Protein AF-S7PL05-F1 (afdb_monomer_lite)

Secondary structure (DSSP, 8-state):
------------------------------------------------------S--------SS--SS--SEEEETTEEEETTSBHHHHGGGSTT--HHHHHHHHHHTT--SSSBGGG--HHHHHHHHHHHH-TTTTT--GGGSSB-S-TTT---B---THHHHHHHHHHHHHHHHTT-HHHHHHHTT---S----SSS-TTS---------

InterPro domains:
  IPR001892 Small ribosomal subunit protein uS13 [MF_01315] (73-213)
  IPR001892 Small ribosomal subunit protein uS13 [PF00416] (75-203)
  IPR010979 Small ribosomal subunit protein uS13-like, H2TH [SSF46946] (74-213)
  IPR018269 Small ribosomal subunit protein uS13, conserved site [PS00646] (182-195)
  IPR027437 Small ribosomal subunit protein uS13, C-terminal [G3DSA:4.10.910.10] (153-204)

Radius of gyration: 29.89 Å; chains: 1; bounding box: 66×72×92 Å

Foldseek 3Di:
DDDDDDDDDDDDDDDDDDDDDPDPDPPDDPDDDDDDDDDDDDDDDDDDDDDPPPDDPPDPCPPPDDPPQFDQWDQDPNDTFGQAAFQLVRVCSKPLDDSVNSVVLCVLLVHDRSHTNRVDDPVSRVSSNVCQFCVVVSPDDLVVAPDALDPPPGDRGRQIHPRVVVVVVVVLVVCCVVVPPQNVCVVVVHDRPPDDPPPDDPPDDPPDDPDDD

Organism: Myotis brandtii (NCBI:txid109478)

Structure (mmCIF, N/CA/C/O backbone):
data_AF-S7PL05-F1
#
_entry.id   AF-S7PL05-F1
#
loop_
_atom_site.group_PDB
_atom_site.id
_atom_site.type_symbol
_atom_site.label_atom_id
_atom_site.label_alt_id
_atom_site.label_comp_id
_atom_site.label_asym_id
_atom_site.label_entity_id
_atom_site.label_seq_id
_atom_site.pdbx_PDB_ins_code
_atom_site.Cartn_x
_atom_site.Cartn_y
_atom_site.Cartn_z
_atom_site.occupancy
_atom_site.B_iso_or_equiv
_atom_site.auth_seq_id
_atom_site.auth_comp_id
_atom_site.auth_asym_id
_atom_site.auth_atom_id
_atom_site.pdbx_PDB_model_num
ATOM 1 N N . MET A 1 1 ? -27.740 -39.436 -62.745 1.00 37.09 1 MET A N 1
ATOM 2 C CA . MET A 1 1 ? -27.175 -40.801 -62.660 1.00 37.09 1 MET A CA 1
ATOM 3 C C . MET A 1 1 ? -25.660 -40.642 -62.699 1.00 37.09 1 MET A C 1
ATOM 5 O O . MET A 1 1 ? -25.195 -39.978 -63.611 1.00 37.09 1 MET A O 1
ATOM 9 N N . GLY A 1 2 ? -24.945 -41.052 -61.642 1.00 37.66 2 GLY A N 1
ATOM 10 C CA . GLY A 1 2 ? -23.504 -40.774 -61.434 1.00 37.66 2 GLY A CA 1
ATOM 11 C C . GLY A 1 2 ? -22.562 -41.611 -62.325 1.00 37.66 2 GLY A C 1
ATOM 12 O O . GLY A 1 2 ? -23.073 -42.218 -63.264 1.00 37.66 2 GLY A O 1
ATOM 13 N N . PRO A 1 3 ? -21.242 -41.731 -62.027 1.00 41.25 3 PRO A N 1
ATOM 14 C CA . PRO A 1 3 ? -20.539 -41.319 -60.802 1.00 41.25 3 PRO A CA 1
ATOM 15 C C . PRO A 1 3 ? -19.176 -40.592 -60.988 1.00 41.25 3 PRO A C 1
ATOM 17 O O . PRO A 1 3 ? -18.618 -40.493 -62.072 1.00 41.25 3 PRO A O 1
ATOM 20 N N . ALA A 1 4 ? -18.689 -40.099 -59.845 1.00 35.19 4 ALA A N 1
ATOM 21 C CA . ALA A 1 4 ? -17.325 -39.792 -59.398 1.00 35.19 4 ALA A CA 1
ATOM 22 C C . ALA A 1 4 ? -16.110 -39.967 -60.341 1.00 35.19 4 ALA A C 1
ATOM 24 O O . ALA A 1 4 ? -15.789 -41.074 -60.763 1.00 35.19 4 ALA A O 1
ATOM 25 N N . THR A 1 5 ? -15.289 -38.911 -60.413 1.00 39.84 5 THR A N 1
ATOM 26 C CA . THR A 1 5 ? -13.826 -39.011 -60.542 1.00 39.84 5 THR A CA 1
ATOM 27 C C . THR A 1 5 ? -13.148 -38.063 -59.555 1.00 39.84 5 THR A C 1
ATOM 29 O O . THR A 1 5 ? -13.277 -36.842 -59.607 1.00 39.84 5 THR A O 1
ATOM 32 N N . PHE A 1 6 ? -12.455 -38.692 -58.609 1.00 27.67 6 PHE A N 1
ATOM 33 C CA . PHE A 1 6 ? -11.481 -38.133 -57.684 1.00 27.67 6 PHE A CA 1
ATOM 34 C C . PHE A 1 6 ? -10.311 -37.511 -58.459 1.00 27.67 6 PHE A C 1
ATOM 36 O O . PHE A 1 6 ? -9.749 -38.170 -59.332 1.00 27.67 6 PHE A O 1
ATOM 43 N N . CYS A 1 7 ? -9.867 -36.314 -58.075 1.00 32.22 7 CYS A N 1
ATOM 44 C CA . CYS A 1 7 ? -8.481 -35.911 -58.286 1.00 32.22 7 CYS A CA 1
ATOM 45 C C . CYS A 1 7 ? -7.972 -35.213 -57.024 1.00 32.22 7 CYS A C 1
ATOM 47 O O . CYS A 1 7 ? -8.594 -34.298 -56.491 1.00 32.22 7 CYS A O 1
ATOM 49 N N . VAL A 1 8 ? -6.884 -35.776 -56.519 1.00 29.69 8 VAL A N 1
ATOM 50 C CA . VAL A 1 8 ? -6.281 -35.582 -55.207 1.00 29.69 8 VAL A CA 1
ATOM 51 C C . VAL A 1 8 ? -5.291 -34.425 -55.302 1.00 29.69 8 VAL A C 1
ATOM 53 O O . VAL A 1 8 ? -4.316 -34.537 -56.038 1.00 29.69 8 VAL A O 1
ATOM 56 N N . GLU A 1 9 ? -5.500 -33.350 -54.543 1.00 30.48 9 GLU A N 1
ATOM 57 C CA . GLU A 1 9 ? -4.429 -32.403 -54.221 1.00 30.48 9 GLU A CA 1
ATOM 58 C C . GLU A 1 9 ? -4.115 -32.458 -52.725 1.00 30.48 9 GLU A C 1
ATOM 60 O O . GLU A 1 9 ? -4.962 -32.262 -51.852 1.00 30.48 9 GLU A O 1
ATOM 65 N N . LEU A 1 10 ? -2.853 -32.807 -52.487 1.00 27.98 10 LEU A N 1
ATOM 66 C CA . LEU A 1 10 ? -2.141 -32.953 -51.229 1.00 27.98 10 LEU A CA 1
ATOM 67 C C . LEU A 1 10 ? -2.346 -31.749 -50.295 1.00 27.98 10 LEU A C 1
ATOM 69 O O . LEU A 1 10 ? -1.860 -30.652 -50.561 1.00 27.98 10 LEU A O 1
ATOM 73 N N . TRP A 1 11 ? -2.935 -31.997 -49.127 1.00 26.59 11 TRP A N 1
ATOM 74 C CA . TRP A 1 11 ? -2.650 -31.231 -47.915 1.00 26.59 11 TRP A CA 1
ATOM 75 C C . TRP A 1 11 ? -1.923 -32.147 -46.937 1.00 26.59 11 TRP A C 1
ATOM 77 O O . TRP A 1 11 ? -2.480 -33.122 -46.435 1.00 26.59 11 TRP A O 1
ATOM 87 N N . ILE A 1 12 ? -0.653 -31.837 -46.689 1.00 32.69 12 ILE A N 1
ATOM 88 C CA . ILE A 1 12 ? 0.162 -32.496 -45.671 1.00 32.69 12 ILE A CA 1
ATOM 89 C C . ILE A 1 12 ? -0.244 -31.913 -44.313 1.00 32.69 12 ILE A C 1
ATOM 91 O O . ILE A 1 12 ? 0.158 -30.810 -43.947 1.00 32.69 12 ILE A O 1
ATOM 95 N N . ALA A 1 13 ? -1.051 -32.669 -43.573 1.00 33.44 13 ALA A N 1
ATOM 96 C CA . ALA A 1 13 ? -1.090 -32.622 -42.117 1.00 33.44 13 ALA A CA 1
ATOM 97 C C . ALA A 1 13 ? 0.003 -33.552 -41.566 1.00 33.44 13 ALA A C 1
ATOM 99 O O . ALA A 1 13 ? 0.281 -34.598 -42.157 1.00 33.44 13 ALA A O 1
ATOM 100 N N . PRO A 1 14 ? 0.595 -33.208 -40.415 1.00 31.36 14 PRO A N 1
ATOM 101 C CA . PRO A 1 14 ? 0.562 -34.188 -39.337 1.00 31.36 14 PRO A CA 1
ATOM 102 C C . PRO A 1 14 ? 0.356 -33.532 -37.970 1.00 31.36 14 PRO A C 1
ATOM 104 O O . PRO A 1 14 ? 1.227 -32.812 -37.485 1.00 31.36 14 PRO A O 1
ATOM 107 N N . TRP A 1 15 ? -0.758 -33.860 -37.312 1.00 26.69 15 TRP A N 1
ATOM 108 C CA . TRP A 1 15 ? -0.743 -34.122 -35.871 1.00 26.69 15 TRP A CA 1
ATOM 109 C C . TRP A 1 15 ? -1.969 -34.948 -35.452 1.00 26.69 15 TRP A C 1
ATOM 111 O O . TRP A 1 15 ? -3.028 -34.428 -35.110 1.00 26.69 15 TRP A O 1
ATOM 121 N N . GLU A 1 16 ? -1.808 -36.268 -35.510 1.00 29.31 16 GLU A N 1
ATOM 122 C CA . GLU A 1 16 ? -2.456 -37.201 -34.584 1.00 29.31 16 GLU A CA 1
ATOM 123 C C . GLU A 1 16 ? -1.858 -36.928 -33.188 1.00 29.31 16 GLU A C 1
ATOM 125 O O . GLU A 1 16 ? -0.669 -36.657 -33.064 1.00 29.31 16 GLU A O 1
ATOM 130 N N . GLY A 1 17 ? -2.564 -36.921 -32.068 1.00 28.31 17 GLY A N 1
ATOM 131 C CA . GLY A 1 17 ? -3.850 -37.509 -31.760 1.00 28.31 17 GLY A CA 1
ATOM 132 C C . GLY A 1 17 ? -3.710 -38.146 -30.382 1.00 28.31 17 GLY A C 1
ATOM 133 O O . GLY A 1 17 ? -3.203 -39.249 -30.279 1.00 28.31 17 GLY A O 1
ATOM 134 N N . THR A 1 18 ? -4.166 -37.469 -29.329 1.00 30.94 18 THR A N 1
ATOM 135 C CA . THR A 1 18 ? -4.594 -38.115 -28.076 1.00 30.94 18 THR A CA 1
ATOM 136 C C . THR A 1 18 ? -5.633 -37.231 -27.395 1.00 30.94 18 THR A C 1
ATOM 138 O O . THR A 1 18 ? -5.352 -36.462 -26.480 1.00 30.94 18 THR A O 1
ATOM 141 N N . THR A 1 19 ? -6.875 -37.354 -27.851 1.00 31.81 19 THR A N 1
ATOM 142 C CA . THR A 1 19 ? -8.044 -37.235 -26.981 1.00 31.81 19 THR A CA 1
ATOM 143 C C . THR A 1 19 ? -7.966 -38.323 -25.916 1.00 31.81 19 THR A C 1
ATOM 145 O O . THR A 1 19 ? -8.023 -39.501 -26.267 1.00 31.81 19 THR A O 1
ATOM 148 N N . ARG A 1 20 ? -7.866 -37.941 -24.641 1.00 29.80 20 ARG A N 1
ATOM 149 C CA . ARG A 1 20 ? -8.506 -38.622 -23.503 1.00 29.80 20 ARG A CA 1
ATOM 150 C C . ARG A 1 20 ? -8.293 -37.815 -22.222 1.00 29.80 20 ARG A C 1
ATOM 152 O O . ARG A 1 20 ? -7.208 -37.317 -21.954 1.00 29.80 20 ARG A O 1
ATOM 159 N N . ASP A 1 21 ? -9.372 -37.752 -21.457 1.00 26.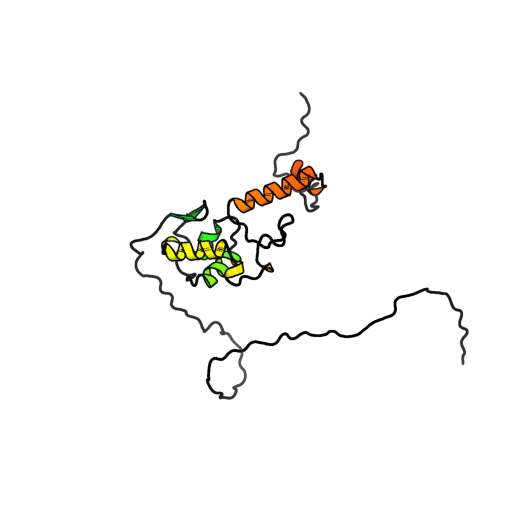80 21 ASP A N 1
ATOM 160 C CA . ASP A 1 21 ? -9.426 -37.464 -20.030 1.00 26.80 21 ASP A CA 1
ATOM 161 C C . ASP A 1 21 ? -9.249 -36.001 -19.591 1.00 26.80 21 ASP A C 1
ATOM 163 O O . ASP A 1 21 ? -8.278 -35.596 -18.954 1.00 26.80 21 ASP A O 1
ATOM 167 N N . PHE A 1 22 ? -10.345 -35.253 -19.762 1.00 26.67 22 PHE A N 1
ATOM 168 C CA . PHE A 1 22 ? -10.863 -34.380 -18.705 1.00 26.67 22 PHE A CA 1
ATOM 169 C C . PHE A 1 22 ? -11.030 -35.202 -17.409 1.00 26.67 22 PHE A C 1
ATOM 171 O O . PHE A 1 22 ? -12.122 -35.653 -17.067 1.00 26.67 22 PHE A O 1
ATOM 178 N N . ARG A 1 23 ? -9.939 -35.419 -16.667 1.00 27.22 23 ARG A N 1
ATOM 179 C CA . ARG A 1 23 ? -10.016 -35.830 -15.263 1.00 27.22 23 ARG A CA 1
ATOM 180 C C . ARG A 1 23 ? -10.186 -34.595 -14.404 1.00 27.22 23 ARG A C 1
ATOM 182 O O . ARG A 1 23 ? -9.243 -33.951 -13.960 1.00 27.22 23 ARG A O 1
ATOM 189 N N . PHE A 1 24 ? -11.462 -34.317 -14.184 1.00 24.22 24 PHE A N 1
ATOM 190 C CA . PHE A 1 24 ? -12.003 -33.877 -12.912 1.00 24.22 24 PHE A CA 1
ATOM 191 C C . PHE A 1 24 ? -11.230 -34.561 -11.767 1.00 24.22 24 PHE A C 1
ATOM 193 O O . PHE A 1 24 ? -11.389 -35.758 -11.534 1.00 24.22 24 PHE A O 1
ATOM 200 N N . TRP A 1 25 ? -10.345 -33.832 -11.088 1.00 24.97 25 TRP A N 1
ATOM 201 C CA . TRP A 1 25 ? -9.794 -34.282 -9.814 1.00 24.97 25 TRP A CA 1
ATOM 202 C C . TRP A 1 25 ? -10.556 -33.569 -8.708 1.00 24.97 25 TRP A C 1
ATOM 204 O O . TRP A 1 25 ? -10.259 -32.440 -8.321 1.00 24.97 25 TRP A O 1
ATOM 214 N N . ALA A 1 26 ? -11.603 -34.259 -8.265 1.00 26.69 26 ALA A N 1
ATOM 215 C CA . ALA A 1 26 ? -12.162 -34.096 -6.943 1.00 26.69 26 ALA A CA 1
ATOM 216 C C . ALA A 1 26 ? -11.072 -34.485 -5.936 1.00 26.69 26 ALA A C 1
ATOM 218 O O . ALA A 1 26 ? -10.768 -35.663 -5.768 1.00 26.69 26 ALA A O 1
ATOM 219 N N . VAL A 1 27 ? -10.462 -33.494 -5.289 1.00 31.56 27 VAL A N 1
ATOM 220 C CA . VAL A 1 27 ? -9.815 -33.719 -3.996 1.00 31.56 27 VAL A CA 1
ATOM 221 C C . VAL A 1 27 ? -10.919 -33.543 -2.967 1.00 31.56 27 VAL A C 1
ATOM 223 O O . VAL A 1 27 ? -11.531 -32.477 -2.879 1.00 31.56 27 VAL A O 1
ATOM 226 N N . GLY A 1 28 ? -11.249 -34.657 -2.317 1.00 28.91 28 GLY A N 1
ATOM 227 C CA . GLY A 1 28 ? -12.370 -34.786 -1.403 1.00 28.91 28 GLY A CA 1
ATOM 228 C C . GLY A 1 28 ? -12.261 -33.895 -0.160 1.00 28.91 28 GLY A C 1
ATOM 229 O O . GLY A 1 28 ? -11.193 -33.358 0.140 1.00 28.91 28 GLY A O 1
ATOM 230 N N . PRO A 1 29 ? -13.385 -33.727 0.551 1.00 32.03 29 PRO A N 1
ATOM 231 C CA . PRO A 1 29 ? -13.450 -32.985 1.798 1.00 32.03 29 PRO A CA 1
ATOM 232 C C . PRO A 1 29 ? -12.883 -33.831 2.946 1.00 32.03 29 PRO A C 1
ATOM 234 O O . PRO A 1 29 ? -13.347 -34.943 3.185 1.00 32.03 29 PRO A O 1
ATOM 237 N N . GLU A 1 30 ? -11.915 -33.294 3.688 1.00 28.34 30 GLU A N 1
ATOM 238 C CA . GLU A 1 30 ? -11.687 -33.720 5.073 1.00 28.34 30 GLU A CA 1
ATOM 239 C C . GLU A 1 30 ? -12.802 -33.108 5.933 1.00 28.34 30 GLU A C 1
ATOM 241 O O . GLU A 1 30 ? -12.758 -31.943 6.330 1.00 28.34 30 GLU A O 1
ATOM 246 N N . GLU A 1 31 ? -13.855 -33.898 6.143 1.00 27.23 31 GLU A N 1
ATOM 247 C CA . GLU A 1 31 ? -14.799 -33.752 7.248 1.00 27.23 31 GLU A CA 1
ATOM 248 C C . GLU A 1 31 ? -14.204 -34.436 8.486 1.00 27.23 31 GLU A C 1
ATOM 250 O O . GLU A 1 31 ? -14.137 -35.661 8.546 1.00 27.23 31 GLU A O 1
ATOM 255 N N . GLU A 1 32 ? -13.843 -33.654 9.504 1.00 25.73 32 GLU A N 1
ATOM 256 C CA . GLU A 1 32 ? -13.762 -34.132 10.887 1.00 25.73 32 GLU A CA 1
ATOM 257 C C . GLU A 1 32 ? -14.827 -33.410 11.731 1.00 25.73 32 GLU A C 1
ATOM 259 O O . GLU A 1 32 ? -14.701 -32.253 12.127 1.00 25.73 32 GLU A O 1
ATOM 264 N N . SER A 1 33 ? -15.937 -34.132 11.898 1.00 24.12 33 SER A N 1
ATOM 265 C CA . SER A 1 33 ? -16.855 -34.202 13.042 1.00 24.12 33 SER A CA 1
ATOM 266 C C . SER A 1 33 ? -17.182 -32.941 13.866 1.00 24.12 33 SER A C 1
ATOM 268 O O . SER A 1 33 ? -16.437 -32.544 14.761 1.00 24.12 33 SER A O 1
ATOM 270 N N . LEU A 1 34 ? -18.434 -32.484 13.750 1.00 28.62 34 LEU A N 1
ATOM 271 C CA . LEU A 1 34 ? -19.222 -31.997 14.892 1.00 28.62 34 LEU A CA 1
ATOM 272 C C . LEU A 1 34 ? -20.575 -32.735 14.919 1.00 28.62 34 LEU A C 1
ATOM 274 O O . LEU A 1 34 ? -21.200 -32.886 13.865 1.00 28.62 34 LEU A O 1
ATOM 278 N N . PRO A 1 35 ? -21.053 -33.220 16.080 1.00 28.64 35 PRO A N 1
ATOM 279 C CA . PRO A 1 35 ? -22.239 -34.065 16.129 1.00 28.64 35 PRO A CA 1
ATOM 280 C C . PRO A 1 35 ? -23.552 -33.268 16.070 1.00 28.64 35 PRO A C 1
ATOM 282 O O . PRO A 1 35 ? -23.805 -32.379 16.876 1.00 28.64 35 PRO A O 1
ATOM 285 N N . GLY A 1 36 ? -24.422 -33.698 15.153 1.00 27.39 36 GLY A N 1
ATOM 286 C CA . GLY A 1 36 ? -25.840 -33.960 15.414 1.00 27.39 36 GLY A CA 1
ATOM 287 C C . GLY A 1 36 ? -26.780 -32.773 15.631 1.00 27.39 36 GLY A C 1
ATOM 288 O O . GLY A 1 36 ? -26.984 -32.326 16.756 1.00 27.39 36 GLY A O 1
ATOM 289 N N . ARG A 1 37 ? -27.558 -32.428 14.595 1.00 29.36 37 ARG A N 1
ATOM 290 C CA . ARG A 1 37 ? -28.985 -32.119 14.790 1.00 29.36 37 ARG A CA 1
ATOM 291 C C . ARG A 1 37 ? -29.832 -32.502 13.575 1.00 29.36 37 ARG A C 1
ATOM 293 O O . ARG A 1 37 ? -29.435 -32.349 12.427 1.00 29.36 37 ARG A O 1
ATOM 300 N N . SER A 1 38 ? -30.967 -33.099 13.900 1.00 27.98 38 SER A N 1
ATOM 301 C CA . SER A 1 38 ? -31.853 -33.949 13.111 1.00 27.98 38 SER A CA 1
ATOM 302 C C . SER A 1 38 ? -32.751 -33.214 12.106 1.00 27.98 38 SER A C 1
ATOM 304 O O . SER A 1 38 ? -33.065 -32.035 12.245 1.00 27.98 38 SER A O 1
ATOM 306 N N . LYS A 1 39 ? -33.178 -33.975 11.087 1.00 28.88 39 LYS A N 1
ATOM 307 C CA . LYS A 1 39 ? -34.114 -33.619 10.005 1.00 28.88 39 LYS A CA 1
ATOM 308 C C . LYS A 1 39 ? -35.552 -33.392 10.497 1.00 28.88 39 LYS A C 1
ATOM 310 O O . LYS A 1 39 ? -36.023 -34.187 11.303 1.00 28.88 39 LYS A O 1
ATOM 315 N N . ALA A 1 40 ? -36.252 -32.428 9.882 1.00 28.77 40 ALA A N 1
ATOM 316 C CA . ALA A 1 40 ? -37.703 -32.353 9.570 1.00 28.77 40 ALA A CA 1
ATOM 317 C C . ALA A 1 40 ? -38.062 -30.863 9.319 1.00 28.77 40 ALA A C 1
ATOM 319 O O . ALA A 1 40 ? -37.498 -30.009 9.982 1.00 28.77 40 ALA A O 1
ATOM 320 N N . ALA A 1 41 ? -38.947 -30.410 8.427 1.00 29.86 41 ALA A N 1
ATOM 321 C CA . ALA A 1 41 ? -39.913 -31.024 7.527 1.00 29.86 41 ALA A CA 1
ATOM 322 C C . ALA A 1 41 ? -40.323 -30.001 6.433 1.00 29.86 41 ALA A C 1
ATOM 324 O O . ALA A 1 41 ? -40.285 -28.801 6.671 1.00 29.86 41 ALA A O 1
ATOM 325 N N . LYS A 1 42 ? -40.743 -30.544 5.279 1.00 29.81 42 LYS A N 1
ATOM 326 C CA . LYS A 1 42 ? -41.860 -30.173 4.374 1.00 29.81 42 LYS A CA 1
ATOM 327 C C . LYS A 1 42 ? -42.094 -28.709 3.958 1.00 29.81 42 LYS A C 1
ATOM 329 O O . LYS A 1 42 ? -42.146 -27.782 4.751 1.00 29.81 42 LYS A O 1
ATOM 334 N N . GLY A 1 43 ? -42.321 -28.563 2.652 1.00 27.23 43 GLY A N 1
ATOM 335 C CA . GLY A 1 43 ? -42.484 -27.294 1.962 1.00 27.23 43 GLY A CA 1
ATOM 336 C C . GLY A 1 43 ? -43.854 -26.636 2.091 1.00 27.23 43 GLY A C 1
ATOM 337 O O . GLY A 1 43 ? -44.849 -27.246 2.475 1.00 27.23 43 GLY A O 1
ATOM 338 N N . LEU A 1 44 ? -43.860 -25.372 1.679 1.00 32.34 44 LEU A N 1
ATOM 339 C CA . LEU A 1 44 ? -45.025 -24.550 1.394 1.00 32.34 44 LEU A CA 1
ATOM 340 C C . LEU A 1 44 ? -44.674 -23.669 0.194 1.00 32.34 44 LEU A C 1
ATOM 342 O O . LEU A 1 44 ? -43.589 -23.090 0.122 1.00 32.34 44 LEU A O 1
ATOM 346 N N . GLY A 1 45 ? -45.573 -23.662 -0.785 1.00 25.78 45 GLY A N 1
ATOM 347 C CA . GLY A 1 45 ? -45.399 -22.991 -2.060 1.00 25.78 45 GLY A CA 1
ATOM 348 C C . GLY A 1 45 ? -45.526 -21.469 -1.991 1.00 25.78 45 GLY A C 1
ATOM 349 O O . GLY A 1 45 ? -46.238 -20.915 -1.161 1.00 25.78 45 GLY A O 1
ATOM 350 N N . VAL A 1 46 ? -44.824 -20.856 -2.946 1.00 38.03 46 VAL A N 1
ATOM 351 C CA . VAL A 1 46 ? -45.134 -19.645 -3.721 1.00 38.03 46 VAL A CA 1
ATOM 352 C C . VAL A 1 46 ? -45.737 -18.454 -2.967 1.00 38.03 46 VAL A C 1
ATOM 354 O O . VAL A 1 46 ? -46.916 -18.443 -2.626 1.00 38.03 46 VAL A O 1
ATOM 357 N N . ARG A 1 47 ? -44.958 -17.370 -2.881 1.00 28.70 47 ARG A N 1
ATOM 358 C CA . ARG A 1 47 ? -45.362 -16.004 -3.262 1.00 28.70 47 ARG A CA 1
ATOM 359 C C . ARG A 1 47 ? -44.120 -15.112 -3.317 1.00 28.70 47 ARG A C 1
ATOM 361 O O . ARG A 1 47 ? -43.182 -15.305 -2.552 1.00 28.70 47 ARG A O 1
ATOM 368 N N . GLY A 1 48 ? -44.107 -14.203 -4.289 1.00 32.81 48 GLY A N 1
ATOM 369 C CA . GLY A 1 48 ? -43.070 -13.191 -4.442 1.00 32.81 48 GLY A CA 1
ATOM 370 C C . GLY A 1 48 ? -43.040 -12.193 -3.284 1.00 32.81 48 GLY A C 1
ATOM 371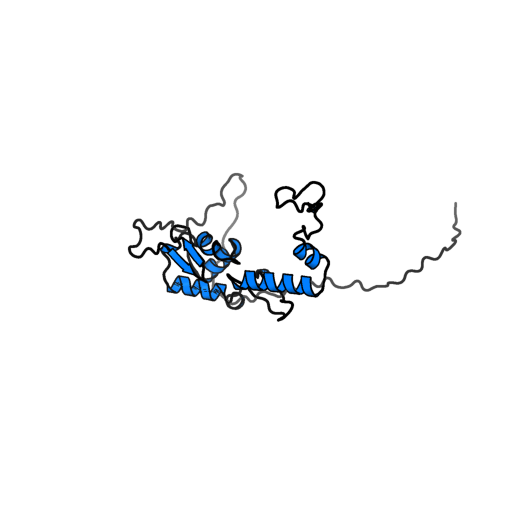 O O . GLY A 1 48 ? -43.878 -12.239 -2.388 1.00 32.81 48 GLY A O 1
ATOM 372 N N . ASP A 1 49 ? -42.085 -11.275 -3.404 1.00 28.27 49 ASP A N 1
ATOM 373 C CA . ASP A 1 49 ? -41.723 -10.176 -2.505 1.00 28.27 49 ASP A CA 1
ATOM 374 C C . ASP A 1 49 ? -40.720 -10.492 -1.393 1.00 28.27 49 ASP A C 1
ATOM 376 O O . ASP A 1 49 ? -41.020 -11.189 -0.440 1.00 28.27 49 ASP A O 1
ATOM 380 N N . ARG A 1 50 ? -39.565 -9.817 -1.528 1.00 34.97 50 ARG A N 1
ATOM 381 C CA . ARG A 1 50 ? -38.747 -9.169 -0.485 1.00 34.97 50 ARG A CA 1
ATOM 382 C C . ARG A 1 50 ? -38.307 -10.000 0.736 1.00 34.97 50 ARG A C 1
ATOM 384 O O . ARG A 1 50 ? -39.025 -10.783 1.322 1.00 34.97 50 ARG A O 1
ATOM 391 N N . CYS A 1 51 ? -37.103 -9.669 1.203 1.00 28.45 51 CYS A N 1
ATOM 392 C CA . CYS A 1 51 ? -36.507 -10.113 2.469 1.00 28.45 51 CYS A CA 1
ATOM 393 C C . CYS A 1 51 ? -35.943 -11.544 2.521 1.00 28.45 51 CYS A C 1
ATOM 395 O O . CYS A 1 51 ? -36.509 -12.441 3.126 1.00 28.45 51 CYS A O 1
ATOM 397 N N . LEU A 1 52 ? -34.685 -11.680 2.085 1.00 32.19 52 LEU A N 1
ATOM 398 C CA . LEU A 1 52 ? -33.683 -12.448 2.843 1.00 32.19 52 LEU A CA 1
ATOM 399 C C . LEU A 1 52 ? -32.500 -11.537 3.192 1.00 32.19 52 LEU A C 1
ATOM 401 O O . LEU A 1 52 ? -31.343 -11.784 2.865 1.00 32.19 52 LEU A O 1
ATOM 405 N N . ARG A 1 53 ? -32.830 -10.420 3.848 1.00 35.69 53 ARG A N 1
ATOM 406 C CA . ARG A 1 53 ? -31.875 -9.574 4.576 1.00 35.69 53 ARG A CA 1
ATOM 407 C C . ARG A 1 53 ? -32.151 -9.614 6.079 1.00 35.69 53 ARG A C 1
ATOM 409 O O . ARG A 1 53 ? -31.926 -8.645 6.792 1.00 35.69 53 ARG A O 1
ATOM 416 N N . THR A 1 54 ? -32.652 -10.746 6.542 1.00 40.22 54 THR A N 1
ATOM 417 C CA . THR A 1 54 ? -32.914 -11.049 7.942 1.00 40.22 54 THR A CA 1
ATOM 418 C C . THR A 1 54 ? -32.152 -12.317 8.251 1.00 40.22 54 THR A C 1
ATOM 420 O O . THR A 1 54 ? -32.588 -13.399 7.889 1.00 40.22 54 THR A O 1
ATOM 423 N N . LEU A 1 55 ? -30.952 -1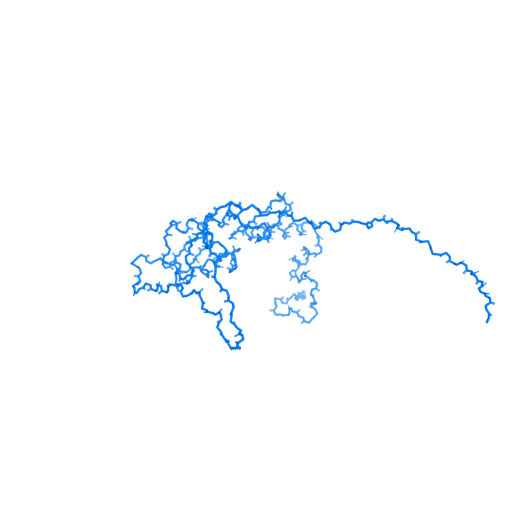2.127 8.798 1.00 36.62 55 LEU A N 1
ATOM 424 C CA . LEU A 1 55 ? -30.302 -12.924 9.845 1.00 36.62 55 LEU A CA 1
ATOM 425 C C . LEU A 1 55 ? -28.846 -12.450 9.942 1.00 36.62 55 LEU A C 1
ATOM 427 O O . LEU A 1 55 ? -27.928 -13.052 9.401 1.00 36.62 55 LEU A O 1
ATOM 431 N N . CYS A 1 56 ? -28.691 -11.270 10.536 1.00 29.39 56 CYS A N 1
ATOM 432 C CA . CYS A 1 56 ? -27.557 -10.865 11.369 1.00 29.39 56 CYS A CA 1
ATOM 433 C C . CYS A 1 56 ? -27.778 -9.396 11.738 1.00 29.39 56 CYS A C 1
ATOM 435 O O . CYS A 1 56 ? -27.064 -8.495 11.302 1.00 29.39 56 CYS A O 1
ATOM 437 N N . LEU A 1 57 ? -28.801 -9.152 12.558 1.00 40.69 57 LEU A N 1
ATOM 438 C CA . LEU A 1 57 ? -28.700 -8.085 13.547 1.00 40.69 57 LEU A CA 1
ATOM 439 C C . LEU A 1 57 ? -27.729 -8.611 14.611 1.00 40.69 57 LEU A C 1
ATOM 441 O O . LEU A 1 57 ? -28.149 -9.074 15.660 1.00 40.69 57 LEU A O 1
ATOM 445 N N . ALA A 1 58 ? -26.439 -8.659 14.270 1.00 39.19 58 ALA A N 1
ATOM 446 C CA . ALA A 1 58 ? -25.401 -8.790 15.275 1.00 39.19 58 ALA A CA 1
ATOM 447 C C . ALA A 1 58 ? -25.386 -7.462 16.031 1.00 39.19 58 ALA A C 1
ATOM 449 O O . ALA A 1 58 ? -25.328 -6.396 15.406 1.00 39.19 58 ALA A O 1
ATOM 450 N N . ASP A 1 59 ? -25.542 -7.562 17.342 1.00 39.09 59 ASP A N 1
ATOM 451 C CA . ASP A 1 59 ? -25.675 -6.476 18.296 1.00 39.09 59 ASP A CA 1
ATOM 452 C C . ASP A 1 59 ? -24.821 -5.256 17.936 1.00 39.09 59 ASP A C 1
ATOM 454 O O . ASP A 1 59 ? -23.589 -5.287 17.943 1.00 39.09 59 ASP A O 1
ATOM 458 N N . ARG A 1 60 ? -25.489 -4.134 17.639 1.00 41.19 60 ARG A N 1
ATOM 459 C CA . ARG A 1 60 ? -24.840 -2.822 17.676 1.00 41.19 60 ARG A CA 1
ATOM 460 C C . ARG A 1 60 ? -24.647 -2.441 19.139 1.00 41.19 60 ARG A C 1
ATOM 462 O O . ARG A 1 60 ? -25.425 -1.673 19.692 1.00 41.19 60 ARG A O 1
ATOM 469 N N . GLN A 1 61 ? -23.600 -2.971 19.758 1.00 48.12 61 GLN A N 1
ATOM 470 C CA . GLN A 1 61 ? -23.037 -2.370 20.961 1.00 48.12 61 GLN A CA 1
ATOM 471 C C . GLN A 1 61 ? -22.227 -1.143 20.526 1.00 48.12 61 GLN A C 1
ATOM 473 O O . GLN A 1 61 ? -21.011 -1.185 20.370 1.00 48.12 61 GLN A O 1
ATOM 478 N N . GLU A 1 62 ? -22.925 -0.041 20.246 1.00 51.66 62 GLU A N 1
ATOM 479 C CA . GLU A 1 62 ? -22.312 1.278 20.369 1.00 51.66 62 GLU A CA 1
ATOM 480 C C . GLU A 1 62 ? -22.083 1.478 21.876 1.00 51.66 62 GLU A C 1
ATOM 482 O O . GLU A 1 62 ? -23.045 1.545 22.644 1.00 51.66 62 GLU A O 1
ATOM 487 N N . SER A 1 63 ? -20.827 1.501 22.331 1.00 56.19 63 SER A N 1
ATOM 488 C CA . SER A 1 63 ? -20.539 1.843 23.723 1.00 56.19 63 SER A CA 1
ATOM 489 C C . SER A 1 63 ? -21.059 3.259 23.980 1.00 56.19 63 SER A C 1
ATOM 491 O O . SER A 1 63 ? -20.651 4.209 23.314 1.00 56.19 63 SER A O 1
ATOM 493 N N . LEU A 1 64 ? -21.986 3.398 24.930 1.00 62.75 64 LEU A N 1
ATOM 494 C CA . LEU A 1 64 ? -22.658 4.668 25.238 1.00 62.75 64 LEU A CA 1
ATOM 495 C C . LEU A 1 64 ? -21.696 5.752 25.756 1.00 62.75 64 LEU A C 1
ATOM 497 O O . LEU A 1 64 ? -22.033 6.933 25.732 1.00 62.75 64 LEU A O 1
ATOM 501 N N . VAL A 1 65 ? -20.499 5.360 26.199 1.00 70.50 65 VAL A N 1
ATOM 502 C CA . VAL A 1 65 ? -19.457 6.246 26.725 1.00 70.50 65 VAL A CA 1
ATOM 503 C C . VAL A 1 65 ? -18.165 6.024 25.936 1.00 70.50 65 VAL A C 1
ATOM 505 O O . VAL A 1 65 ? -17.833 4.892 25.578 1.00 70.50 65 VAL A O 1
ATOM 508 N N . ILE A 1 66 ? -17.449 7.114 25.642 1.00 72.50 66 ILE A N 1
ATOM 509 C CA . ILE A 1 66 ? -16.099 7.068 25.061 1.00 72.50 66 ILE A CA 1
ATOM 510 C C . ILE A 1 66 ? -15.186 6.389 26.093 1.00 72.50 66 ILE A C 1
ATOM 512 O O . ILE A 1 66 ? -15.194 6.821 27.245 1.00 72.50 66 ILE A O 1
ATOM 516 N N . PRO A 1 67 ? -14.407 5.352 25.733 1.00 76.62 67 PRO A N 1
ATOM 517 C CA . PRO A 1 67 ? -13.517 4.715 26.696 1.00 76.62 67 PRO A CA 1
ATOM 518 C C . PRO A 1 67 ? -12.500 5.727 27.229 1.00 76.62 67 PRO A C 1
ATOM 520 O O . PRO A 1 67 ? -11.956 6.524 26.463 1.00 76.62 67 PRO A O 1
ATOM 523 N N . GLU A 1 68 ? -12.206 5.669 28.530 1.00 76.75 68 GLU A N 1
ATOM 524 C CA . GLU A 1 68 ? -11.283 6.621 29.168 1.00 76.75 68 GLU A CA 1
ATOM 525 C C . GLU A 1 68 ? -9.874 6.571 28.557 1.00 76.75 68 GLU A C 1
ATOM 527 O O . GLU A 1 68 ? -9.184 7.585 28.461 1.00 76.75 68 GLU A O 1
ATOM 532 N N . LYS A 1 69 ? -9.469 5.398 28.056 1.00 81.94 69 LYS A N 1
ATOM 533 C CA . LYS A 1 69 ? -8.195 5.179 27.365 1.00 81.94 69 LYS A CA 1
ATOM 534 C C . LYS A 1 69 ? -8.386 5.175 25.847 1.00 81.94 69 LYS A C 1
ATOM 536 O O . LYS A 1 69 ? -8.238 4.147 25.195 1.00 81.94 69 LYS A O 1
ATOM 541 N N . PHE A 1 70 ? -8.719 6.332 25.280 1.00 84.38 70 PHE A N 1
ATOM 542 C CA . PHE A 1 70 ? -8.806 6.506 23.830 1.00 84.38 70 PHE A CA 1
ATOM 543 C C . PHE A 1 70 ? -7.470 6.968 23.239 1.00 84.38 70 PHE A C 1
ATOM 545 O O . PHE A 1 70 ? -6.976 8.056 23.546 1.00 84.38 70 PHE A O 1
ATOM 552 N N . GLN A 1 71 ? -6.900 6.179 22.329 1.00 87.38 71 GLN A N 1
ATOM 553 C CA . GLN A 1 71 ? -5.686 6.564 21.614 1.00 87.38 71 GLN A CA 1
ATOM 554 C C . GLN A 1 71 ? -6.032 7.375 20.366 1.00 87.38 71 GLN A C 1
ATOM 556 O O . GLN A 1 71 ? -6.584 6.865 19.392 1.00 87.38 71 GLN A O 1
ATOM 561 N N . HIS A 1 72 ? -5.689 8.663 20.374 1.00 86.75 72 HIS A N 1
ATOM 562 C CA . HIS A 1 72 ? -5.999 9.538 19.243 1.00 86.75 72 HIS A CA 1
ATOM 563 C C . HIS A 1 72 ? -5.136 9.260 18.013 1.00 86.75 72 HIS A C 1
ATOM 565 O O . HIS A 1 72 ? -5.604 9.351 16.878 1.00 86.75 72 HIS A O 1
ATOM 571 N N . ILE A 1 73 ? -3.864 8.943 18.250 1.00 90.50 73 ILE A N 1
ATOM 572 C CA . ILE A 1 73 ? -2.869 8.692 17.216 1.00 90.50 73 ILE A CA 1
ATOM 573 C C . ILE A 1 73 ? -2.204 7.366 17.546 1.00 90.50 73 ILE A C 1
ATOM 575 O O . ILE A 1 73 ? -1.576 7.228 18.592 1.00 90.50 73 ILE A O 1
ATOM 579 N N . LEU A 1 74 ? -2.320 6.414 16.629 1.00 87.94 74 LEU A N 1
ATOM 580 C CA . LEU A 1 74 ? -1.608 5.147 16.691 1.00 87.94 74 LEU A CA 1
ATOM 581 C C . LEU A 1 74 ? -0.410 5.209 15.755 1.00 87.94 74 LEU A C 1
ATOM 583 O O . LEU A 1 74 ? -0.540 5.630 14.605 1.00 87.94 74 LEU A O 1
ATOM 587 N N . ARG A 1 75 ? 0.761 4.763 16.207 1.00 87.31 75 ARG A N 1
ATOM 588 C CA . ARG A 1 75 ? 1.940 4.662 15.344 1.00 87.31 75 ARG A CA 1
ATOM 589 C C . ARG A 1 75 ? 2.220 3.205 15.022 1.00 87.31 75 ARG A C 1
ATOM 591 O O . ARG A 1 75 ? 2.660 2.449 15.875 1.00 87.31 75 ARG A O 1
ATOM 598 N N . VAL A 1 76 ? 1.992 2.824 13.769 1.00 85.94 76 VAL A N 1
ATOM 599 C CA . VAL A 1 76 ? 2.129 1.439 13.302 1.00 85.94 76 VAL A CA 1
ATOM 600 C C . VAL A 1 76 ? 2.980 1.415 12.038 1.00 85.94 76 VAL A C 1
ATOM 602 O O . VAL A 1 76 ? 2.748 2.193 11.111 1.00 85.94 76 VAL A O 1
ATOM 605 N N . LEU A 1 77 ? 3.988 0.534 11.999 1.00 84.31 77 LEU A N 1
ATOM 606 C CA . LEU A 1 77 ? 4.896 0.329 10.856 1.00 84.31 77 LEU A CA 1
ATOM 607 C C . LEU A 1 77 ? 5.427 1.641 10.241 1.00 84.31 77 LEU A C 1
ATOM 609 O O . LEU A 1 77 ? 5.375 1.842 9.028 1.00 84.31 77 LEU A O 1
ATOM 613 N N . ASN A 1 78 ? 5.939 2.540 11.089 1.00 86.38 78 ASN A N 1
ATOM 614 C CA . ASN A 1 78 ? 6.468 3.862 10.713 1.00 86.38 78 ASN A CA 1
ATOM 615 C C . ASN A 1 78 ? 5.445 4.845 10.111 1.00 86.38 78 ASN A C 1
ATOM 617 O O . ASN A 1 78 ? 5.839 5.869 9.558 1.00 86.38 78 ASN A O 1
ATOM 621 N N . THR A 1 79 ? 4.146 4.573 10.239 1.00 88.19 79 THR A N 1
ATOM 622 C CA . THR A 1 79 ? 3.071 5.477 9.809 1.00 88.19 79 THR A CA 1
ATOM 623 C C . THR A 1 79 ? 2.211 5.921 10.988 1.00 88.19 79 THR A C 1
ATOM 625 O O . THR A 1 79 ? 2.056 5.186 11.964 1.00 88.19 79 THR A O 1
ATOM 628 N N . ASN A 1 80 ? 1.653 7.128 10.883 1.00 92.25 80 ASN A N 1
ATOM 629 C CA . ASN A 1 80 ? 0.707 7.668 11.855 1.00 92.25 80 ASN A CA 1
ATOM 630 C C . ASN A 1 80 ? -0.717 7.343 11.386 1.00 92.25 80 ASN A C 1
ATOM 632 O O . ASN A 1 80 ? -1.130 7.758 10.301 1.00 92.25 80 ASN A O 1
ATOM 636 N N . ILE A 1 81 ? -1.451 6.595 12.198 1.00 90.38 81 ILE A N 1
ATOM 637 C CA . ILE A 1 81 ? -2.834 6.187 11.982 1.00 90.38 81 ILE A CA 1
ATOM 638 C C . ILE A 1 81 ? -3.740 7.037 12.876 1.00 90.38 81 ILE A C 1
ATOM 640 O O . ILE A 1 81 ? -3.453 7.255 14.051 1.00 90.38 81 ILE A O 1
ATOM 644 N N . ASP A 1 82 ? -4.850 7.499 12.306 1.00 92.56 82 ASP A N 1
ATOM 645 C CA . ASP A 1 82 ? -5.880 8.258 13.018 1.00 92.56 82 ASP A CA 1
ATOM 646 C C . ASP A 1 82 ? -6.838 7.319 13.772 1.00 92.56 82 ASP A C 1
ATOM 648 O O . ASP A 1 82 ? -7.495 6.466 13.161 1.00 92.56 82 ASP A O 1
ATOM 652 N N . GLY A 1 83 ? -6.933 7.505 15.092 1.00 89.81 83 GLY A N 1
ATOM 653 C CA . GLY A 1 83 ? -7.765 6.727 16.009 1.00 89.81 83 GLY A CA 1
ATOM 654 C C . GLY A 1 83 ? -9.267 6.977 15.863 1.00 89.81 83 GLY A C 1
ATOM 655 O O . GLY A 1 83 ? -10.077 6.120 16.222 1.00 89.81 83 GLY A O 1
ATOM 656 N N . ARG A 1 84 ? -9.676 8.118 15.290 1.00 90.19 84 ARG A N 1
ATOM 657 C CA . ARG A 1 84 ? -11.100 8.465 15.113 1.00 90.19 84 ARG A CA 1
ATOM 658 C C . ARG A 1 84 ? -11.790 7.608 14.058 1.00 90.19 84 ARG A C 1
ATOM 660 O O . ARG A 1 84 ? -13.014 7.447 14.088 1.00 90.19 84 ARG A O 1
ATOM 667 N N . ARG A 1 85 ? -11.034 7.086 13.093 1.00 91.56 85 ARG A N 1
ATOM 668 C CA . ARG A 1 85 ? -11.566 6.291 11.980 1.00 91.56 85 ARG A CA 1
ATOM 669 C C . ARG A 1 85 ? -11.835 4.856 12.432 1.00 91.56 85 ARG A C 1
ATOM 671 O O . ARG A 1 85 ? -11.183 4.328 13.328 1.00 91.56 85 ARG A O 1
ATOM 678 N N . LYS A 1 86 ? -12.782 4.193 11.764 1.00 92.06 86 LYS A N 1
ATOM 679 C CA . LYS A 1 86 ? -13.003 2.751 11.951 1.00 92.06 86 LYS A CA 1
ATOM 680 C C . LYS A 1 86 ? -11.757 1.968 11.545 1.00 92.06 86 LYS A C 1
ATOM 682 O O . LYS A 1 86 ? -11.111 2.321 10.552 1.00 92.06 86 LYS A O 1
ATOM 687 N N . ILE A 1 87 ? -11.474 0.881 12.258 1.00 91.81 87 ILE A N 1
ATOM 688 C CA . ILE A 1 87 ? -10.211 0.132 12.150 1.00 91.81 87 ILE A CA 1
ATOM 689 C C . ILE A 1 87 ? -9.923 -0.308 10.708 1.00 91.81 87 ILE A C 1
ATOM 691 O O . ILE A 1 87 ? -8.833 -0.070 10.186 1.00 91.81 87 ILE A O 1
ATOM 695 N N . ALA A 1 88 ? -10.928 -0.854 10.013 1.00 90.81 88 ALA A N 1
ATOM 696 C CA . ALA A 1 88 ? -10.785 -1.334 8.635 1.00 90.81 88 ALA A CA 1
ATOM 697 C C . ALA A 1 88 ? -10.298 -0.259 7.647 1.00 90.81 88 ALA A C 1
ATOM 699 O O . ALA A 1 88 ? -9.634 -0.580 6.663 1.00 90.81 88 ALA A O 1
ATOM 700 N N . PHE A 1 89 ? -10.605 1.017 7.901 1.00 92.94 89 PHE A N 1
ATOM 701 C CA . PHE A 1 89 ? -10.137 2.137 7.083 1.00 92.94 89 PHE A CA 1
ATOM 702 C C . PHE A 1 89 ? -8.882 2.791 7.654 1.00 92.94 89 PHE A C 1
ATOM 704 O O . PHE A 1 89 ? -8.071 3.304 6.885 1.00 92.94 89 PHE A O 1
ATOM 711 N N . ALA A 1 90 ? -8.706 2.773 8.971 1.00 92.62 90 ALA A N 1
ATOM 712 C CA . ALA A 1 90 ? -7.550 3.353 9.637 1.00 92.62 90 ALA A CA 1
ATOM 713 C C . ALA A 1 90 ? -6.245 2.666 9.190 1.00 92.62 90 ALA A C 1
ATOM 715 O O . ALA A 1 90 ? -5.312 3.339 8.758 1.00 92.62 90 ALA A O 1
ATOM 716 N N . ILE A 1 91 ? -6.229 1.327 9.145 1.00 91.25 91 ILE A N 1
A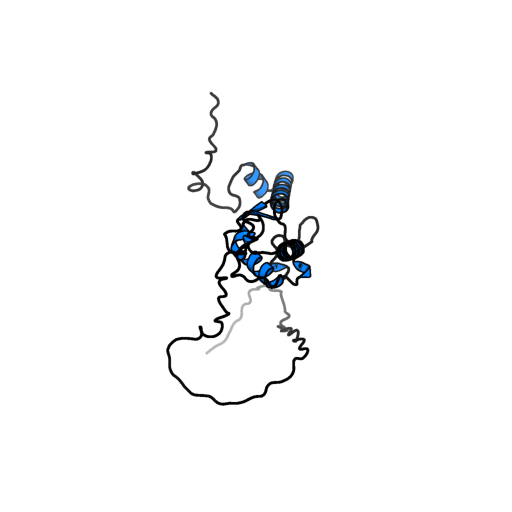TOM 717 C CA . ILE A 1 91 ? -5.049 0.530 8.752 1.00 91.25 91 ILE A CA 1
ATOM 718 C C . ILE A 1 91 ? -4.648 0.771 7.283 1.00 91.25 91 ILE A C 1
ATOM 720 O O . ILE A 1 91 ? -3.480 0.644 6.923 1.00 91.25 91 ILE A O 1
ATOM 724 N N . THR A 1 92 ? -5.577 1.204 6.420 1.00 92.44 92 THR A N 1
ATOM 725 C CA . THR A 1 92 ? -5.267 1.501 5.003 1.00 92.44 92 THR A CA 1
ATOM 726 C C . THR A 1 92 ? -4.333 2.696 4.802 1.00 92.44 92 THR A C 1
ATOM 728 O O . THR A 1 92 ? -3.862 2.914 3.688 1.00 92.44 92 THR A O 1
ATOM 731 N N . ALA A 1 93 ? -4.045 3.466 5.857 1.00 92.38 93 ALA A N 1
ATOM 732 C CA . ALA A 1 93 ? -2.997 4.483 5.823 1.00 92.38 93 ALA A CA 1
ATOM 733 C C . ALA A 1 93 ? -1.600 3.873 5.589 1.00 92.38 93 ALA A C 1
ATOM 735 O O . ALA A 1 93 ? -0.723 4.530 5.026 1.00 92.38 93 ALA A O 1
ATOM 736 N N . ILE A 1 94 ? -1.399 2.606 5.968 1.00 92.00 94 ILE A N 1
ATOM 737 C CA . ILE A 1 94 ? -0.151 1.881 5.742 1.00 92.00 94 ILE A CA 1
ATOM 738 C C . ILE A 1 94 ? -0.030 1.524 4.257 1.00 92.00 94 ILE A C 1
ATOM 740 O O . ILE A 1 94 ? -0.866 0.819 3.683 1.00 92.00 94 ILE A O 1
ATOM 744 N N . LYS A 1 95 ? 1.073 1.942 3.626 1.00 91.56 95 LYS A N 1
ATOM 745 C CA . LYS A 1 95 ? 1.389 1.541 2.250 1.00 91.56 95 LYS A CA 1
ATOM 746 C C . LYS A 1 95 ? 1.508 0.019 2.146 1.00 91.56 95 LYS A C 1
ATOM 748 O O . LYS A 1 95 ? 2.197 -0.621 2.937 1.00 91.56 95 LYS A O 1
ATOM 753 N N . GLY A 1 96 ? 0.852 -0.554 1.141 1.00 90.38 96 GLY A N 1
ATOM 754 C CA . GLY A 1 96 ? 0.788 -2.003 0.940 1.00 90.38 96 GLY A CA 1
ATOM 755 C C . GLY A 1 96 ? -0.439 -2.668 1.568 1.00 90.38 96 GLY A C 1
ATOM 756 O O . GLY A 1 96 ? -0.714 -3.817 1.228 1.00 90.38 96 GLY A O 1
ATOM 757 N N . VAL A 1 97 ? -1.225 -1.957 2.389 1.00 93.44 97 VAL A N 1
ATOM 758 C CA . VAL A 1 97 ? -2.508 -2.445 2.917 1.00 93.44 97 VAL A 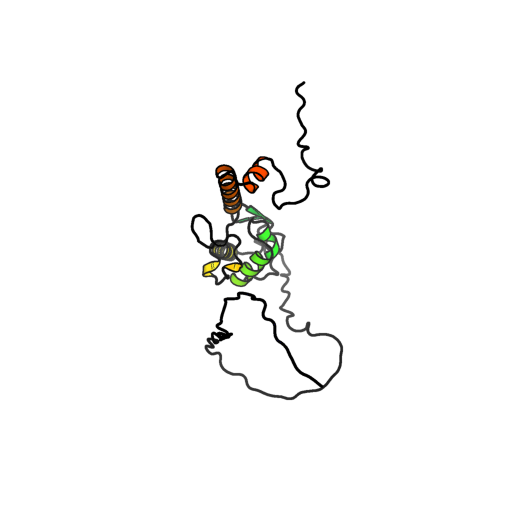CA 1
ATOM 759 C C . VAL A 1 97 ? -3.680 -1.769 2.214 1.00 93.44 97 VAL A C 1
ATOM 761 O O . VAL A 1 97 ? -3.939 -0.580 2.373 1.00 93.44 97 VAL A O 1
ATOM 764 N N . GLY A 1 98 ? -4.430 -2.551 1.440 1.00 93.75 98 GLY A N 1
ATOM 765 C CA . GLY A 1 98 ? -5.701 -2.116 0.861 1.00 93.75 98 GLY A CA 1
ATOM 766 C C . GLY A 1 98 ? -6.901 -2.453 1.747 1.00 93.75 98 GLY A C 1
ATOM 767 O O . GLY A 1 98 ? -6.791 -3.230 2.692 1.00 93.75 98 GLY A O 1
ATOM 768 N N . ARG A 1 99 ? -8.089 -1.955 1.374 1.00 93.50 99 ARG A N 1
ATOM 769 C CA . ARG A 1 99 ? -9.357 -2.256 2.074 1.00 93.50 99 ARG A CA 1
ATOM 770 C C . ARG A 1 99 ? -9.610 -3.762 2.199 1.00 93.50 99 ARG A C 1
ATOM 772 O O . ARG A 1 99 ? -9.874 -4.250 3.289 1.00 93.50 99 ARG A O 1
ATOM 779 N N . ARG A 1 100 ? -9.472 -4.517 1.098 1.00 92.81 100 ARG A N 1
ATOM 780 C CA . ARG A 1 100 ? -9.632 -5.985 1.111 1.00 92.81 100 ARG A CA 1
ATOM 781 C C . ARG A 1 100 ? -8.642 -6.666 2.053 1.00 92.81 100 ARG A C 1
ATOM 783 O O . ARG A 1 100 ? -9.042 -7.552 2.795 1.00 92.81 100 ARG A O 1
ATOM 790 N N . TYR A 1 101 ? -7.379 -6.245 2.025 1.00 93.56 101 TYR A N 1
ATOM 791 C CA . TYR A 1 101 ? -6.339 -6.823 2.873 1.00 93.56 101 TYR A CA 1
ATOM 792 C C . TYR A 1 101 ? -6.618 -6.549 4.353 1.00 93.56 101 TYR A C 1
ATOM 794 O O . TYR A 1 101 ? -6.614 -7.478 5.150 1.00 93.56 101 TYR A O 1
ATOM 802 N N . ALA A 1 102 ? -6.975 -5.308 4.698 1.00 93.19 102 ALA A N 1
ATOM 803 C CA . ALA A 1 102 ? -7.357 -4.931 6.056 1.00 93.19 102 ALA A CA 1
ATOM 804 C C . ALA A 1 102 ? -8.535 -5.770 6.577 1.00 93.19 102 ALA A C 1
ATOM 806 O O . ALA A 1 102 ? -8.479 -6.274 7.692 1.00 93.19 102 ALA A O 1
ATOM 807 N N . HIS A 1 103 ? -9.570 -5.991 5.759 1.00 93.00 103 HIS A N 1
ATOM 808 C CA . HIS A 1 103 ? -10.686 -6.853 6.149 1.00 93.00 103 HIS A CA 1
ATOM 809 C C . HIS A 1 103 ? -10.257 -8.299 6.412 1.00 93.00 103 HIS A C 1
ATOM 811 O O . HIS A 1 103 ? -10.687 -8.873 7.405 1.00 93.00 103 HIS A O 1
ATOM 817 N N . VAL A 1 104 ? -9.413 -8.888 5.562 1.00 93.06 104 VAL A N 1
ATOM 818 C CA . VAL A 1 104 ? -8.929 -10.263 5.770 1.00 93.06 104 VAL A CA 1
ATOM 819 C C . VAL A 1 104 ? -8.099 -10.361 7.048 1.00 93.06 104 VAL A C 1
ATOM 821 O O . VAL A 1 104 ? -8.334 -11.259 7.846 1.00 93.06 104 VAL A O 1
ATOM 824 N N . VAL A 1 105 ? -7.185 -9.417 7.279 1.00 92.69 105 VAL A N 1
ATOM 825 C CA . VAL A 1 105 ? -6.342 -9.392 8.483 1.00 92.69 105 VAL A CA 1
ATOM 826 C C . VAL A 1 105 ? -7.187 -9.255 9.747 1.00 92.69 105 VAL A C 1
ATOM 828 O O . VAL A 1 105 ? -7.003 -10.032 10.673 1.00 92.69 105 VAL A O 1
ATOM 831 N N . LEU A 1 106 ? -8.158 -8.338 9.776 1.00 93.12 106 LEU A N 1
ATOM 832 C CA . LEU A 1 106 ? -9.021 -8.142 10.949 1.00 93.12 106 LEU A CA 1
ATOM 833 C C . LEU A 1 106 ? -9.899 -9.357 11.245 1.00 93.12 106 LEU A C 1
ATOM 835 O O . LEU A 1 106 ? -10.111 -9.690 12.404 1.00 93.12 106 LEU A O 1
ATOM 839 N N . ARG A 1 107 ? -10.357 -10.058 10.202 1.00 91.81 107 ARG A N 1
ATOM 840 C CA . ARG A 1 107 ? -11.086 -11.325 10.352 1.00 91.81 107 ARG A CA 1
ATOM 841 C C . ARG A 1 107 ? -10.208 -12.461 10.867 1.00 91.81 107 ARG A C 1
ATOM 843 O O . ARG A 1 107 ? -10.744 -13.387 11.446 1.00 91.81 107 ARG A O 1
ATOM 850 N N . LYS A 1 108 ? -8.896 -12.419 10.623 1.00 91.81 108 LYS A N 1
ATOM 851 C CA . LYS A 1 108 ? -7.929 -13.391 11.161 1.00 91.81 108 LYS A CA 1
ATOM 852 C C . LYS A 1 108 ? -7.413 -13.011 12.548 1.00 91.81 108 LYS A C 1
ATOM 854 O O . LYS A 1 108 ? -6.950 -13.878 13.273 1.00 91.81 108 LYS A O 1
ATOM 859 N N . ALA A 1 109 ? -7.477 -11.728 12.891 1.00 91.44 109 ALA A N 1
ATOM 860 C CA . ALA A 1 109 ? -7.164 -11.205 14.214 1.00 91.44 109 ALA A CA 1
ATOM 861 C C . ALA A 1 109 ? -8.359 -11.286 15.178 1.00 91.44 109 ALA A C 1
ATOM 863 O O . ALA A 1 109 ? -8.215 -10.908 16.335 1.00 91.44 109 ALA A O 1
ATOM 864 N N . ASP A 1 110 ? -9.527 -11.737 14.709 1.00 90.94 110 ASP A N 1
ATOM 865 C CA . ASP A 1 110 ? -10.780 -11.775 15.471 1.00 90.94 110 ASP A CA 1
ATOM 866 C C . ASP A 1 110 ? -11.134 -10.421 16.111 1.00 90.94 110 ASP A C 1
ATOM 868 O O . ASP A 1 110 ? -11.556 -10.343 17.260 1.00 90.94 110 ASP A O 1
ATOM 872 N N . ILE A 1 111 ? -10.935 -9.334 15.357 1.00 89.62 111 ILE A N 1
ATOM 873 C CA . ILE A 1 111 ? -11.266 -7.970 15.783 1.00 89.62 111 ILE A CA 1
ATOM 874 C C . ILE A 1 111 ? -12.559 -7.523 15.103 1.00 89.62 111 ILE A C 1
ATOM 876 O O . ILE A 1 111 ? -12.737 -7.665 13.886 1.00 89.62 111 ILE A O 1
ATOM 880 N N . ASP A 1 112 ? -13.443 -6.903 15.881 1.00 89.12 112 ASP A N 1
ATOM 881 C CA . ASP A 1 112 ? -14.682 -6.332 15.370 1.00 89.12 112 ASP A CA 1
ATOM 882 C C . ASP A 1 112 ? -14.440 -5.151 14.428 1.00 89.12 112 ASP A C 1
ATOM 884 O O . ASP A 1 112 ? -13.655 -4.238 14.681 1.00 89.12 112 ASP A O 1
ATOM 888 N N . LEU A 1 113 ? -15.185 -5.130 13.324 1.00 88.19 113 LEU A N 1
ATOM 889 C CA . LEU A 1 113 ? -15.065 -4.096 12.292 1.00 88.19 113 LEU A CA 1
ATOM 890 C C . LEU A 1 113 ? -15.801 -2.798 12.659 1.00 88.19 113 LEU A C 1
ATOM 892 O O . LEU A 1 113 ? -15.638 -1.777 11.983 1.00 88.19 113 LEU A O 1
ATOM 896 N N . THR A 1 114 ? -16.669 -2.860 13.666 1.00 88.50 114 THR A N 1
ATOM 897 C CA . THR A 1 114 ? -17.465 -1.738 14.176 1.00 88.50 114 THR A CA 1
ATOM 898 C C . THR A 1 114 ? -16.632 -0.809 15.050 1.00 88.50 114 THR A C 1
ATOM 900 O O . THR A 1 114 ? -16.830 0.405 14.963 1.00 88.50 114 THR A O 1
ATOM 903 N N . LYS A 1 115 ? -15.676 -1.375 15.800 1.00 87.69 115 LYS A N 1
ATOM 904 C CA . LYS A 1 115 ? -14.750 -0.668 16.688 1.00 87.69 115 LYS A CA 1
ATOM 905 C C . LYS A 1 115 ? -13.936 0.399 15.947 1.00 87.69 115 LYS A C 1
ATOM 907 O O . LYS A 1 115 ? -13.642 0.302 14.739 1.00 87.69 115 LYS A O 1
ATOM 912 N N . ARG A 1 116 ? -13.562 1.450 16.675 1.00 89.75 116 ARG A N 1
ATOM 913 C CA . ARG A 1 116 ? -12.650 2.493 16.178 1.00 89.75 116 ARG A CA 1
ATOM 914 C C . ARG A 1 116 ? -11.204 2.124 16.459 1.00 89.75 116 ARG A C 1
ATOM 916 O O . ARG A 1 116 ? -10.906 1.334 17.342 1.00 89.75 116 ARG A O 1
ATOM 923 N N . ALA A 1 117 ? -10.290 2.699 15.681 1.00 90.25 117 ALA A N 1
ATOM 924 C CA . ALA A 1 117 ? -8.870 2.411 15.836 1.00 90.25 117 ALA A CA 1
ATOM 925 C C . ALA A 1 117 ? -8.345 2.834 17.215 1.00 90.25 117 ALA A C 1
ATOM 927 O O . ALA A 1 117 ? -7.572 2.099 17.807 1.00 90.25 117 ALA A O 1
ATOM 928 N N . GLY A 1 118 ? -8.821 3.954 17.763 1.00 88.38 118 GLY A N 1
ATOM 929 C CA . GLY A 1 118 ? -8.399 4.429 19.083 1.00 88.38 118 GLY A CA 1
ATOM 930 C C . GLY A 1 118 ? -8.929 3.628 20.275 1.00 88.38 118 GLY A C 1
ATOM 931 O O . GLY A 1 118 ? -8.512 3.897 21.396 1.00 88.38 118 GLY A O 1
ATOM 932 N N . GLU A 1 119 ? -9.834 2.676 20.043 1.00 89.00 119 GLU A N 1
ATOM 933 C CA . GLU A 1 119 ? -10.405 1.792 21.071 1.00 89.00 119 GLU A CA 1
ATOM 934 C C . GLU A 1 119 ? -9.623 0.472 21.196 1.00 89.00 119 GLU A C 1
ATOM 936 O O . GLU A 1 119 ? -9.914 -0.323 22.084 1.00 89.00 119 GLU A O 1
ATOM 941 N N . LEU A 1 120 ? -8.653 0.225 20.306 1.00 87.12 120 LEU A N 1
ATOM 942 C CA . LEU A 1 120 ? -7.870 -1.009 20.298 1.00 87.12 120 LEU A CA 1
ATOM 943 C C . LEU A 1 120 ? -6.933 -1.096 21.504 1.00 87.12 120 LEU A C 1
ATOM 945 O O . LEU A 1 120 ? -6.286 -0.112 21.883 1.00 87.12 120 LEU A O 1
ATOM 949 N N . THR A 1 121 ? -6.804 -2.303 22.051 1.00 90.50 121 THR A N 1
ATOM 950 C CA . THR A 1 121 ? -5.750 -2.598 23.024 1.00 90.50 121 THR A CA 1
ATOM 951 C C . THR A 1 121 ? -4.405 -2.786 22.324 1.00 90.50 121 THR A C 1
ATOM 953 O O . THR A 1 121 ? -4.326 -3.043 21.121 1.00 90.50 121 THR A O 1
ATOM 956 N N . GLU A 1 122 ? -3.317 -2.648 23.077 1.00 89.00 122 GLU A N 1
ATOM 957 C CA . GLU A 1 122 ? -1.965 -2.811 22.534 1.00 89.00 122 GLU A CA 1
ATOM 958 C C . GLU A 1 122 ? -1.719 -4.245 22.032 1.00 89.00 122 GLU A C 1
ATOM 960 O O . GLU A 1 122 ? -1.157 -4.429 20.952 1.00 89.00 122 GLU A O 1
ATOM 965 N N . ASP A 1 123 ? -2.277 -5.247 22.719 1.00 91.06 123 ASP A N 1
ATOM 966 C CA . ASP A 1 123 ? -2.202 -6.656 22.315 1.00 91.06 123 ASP A CA 1
ATOM 967 C C . ASP A 1 123 ? -2.916 -6.910 20.977 1.00 91.06 123 ASP A C 1
ATOM 969 O O . ASP A 1 123 ? -2.424 -7.632 20.107 1.00 91.06 123 ASP A O 1
ATOM 973 N N . GLU A 1 124 ? -4.086 -6.293 20.770 1.00 91.81 124 GLU A N 1
ATOM 974 C CA . GLU A 1 124 ? -4.817 -6.369 19.500 1.00 91.81 124 GLU A CA 1
ATOM 975 C C . GLU A 1 124 ? -4.005 -5.737 18.359 1.00 91.81 124 GLU A C 1
ATOM 977 O O . GLU A 1 124 ? -3.960 -6.276 17.247 1.00 91.81 124 GLU A O 1
ATOM 982 N N . VAL A 1 125 ? -3.319 -4.622 18.630 1.00 91.56 125 VAL A N 1
ATOM 983 C CA . VAL A 1 125 ? -2.440 -3.960 17.657 1.00 91.56 125 VAL A CA 1
ATOM 984 C C . VAL A 1 125 ? -1.258 -4.859 17.291 1.00 91.56 125 VAL A C 1
ATOM 986 O O . VAL A 1 125 ? -0.958 -5.013 16.103 1.00 91.56 125 VAL A O 1
ATOM 989 N N . GLU A 1 126 ? -0.617 -5.506 18.264 1.00 92.19 126 GLU A N 1
ATOM 990 C CA . GLU A 1 126 ? 0.503 -6.416 18.009 1.00 92.19 126 GLU A CA 1
ATOM 991 C C . GLU A 1 126 ? 0.072 -7.659 17.212 1.00 92.19 126 GLU A C 1
ATOM 993 O O . GLU A 1 126 ? 0.736 -8.053 16.243 1.00 92.19 126 GLU A O 1
ATOM 998 N N . ARG A 1 127 ? -1.104 -8.224 17.516 1.00 92.12 127 ARG A N 1
ATOM 999 C CA . ARG A 1 127 ? -1.709 -9.310 16.722 1.00 92.12 127 ARG A CA 1
ATOM 1000 C C . ARG A 1 127 ? -1.922 -8.900 15.266 1.00 92.12 127 ARG A C 1
ATOM 1002 O O . ARG A 1 127 ? -1.608 -9.659 14.350 1.00 92.12 127 ARG A O 1
ATOM 1009 N N . VAL A 1 128 ? -2.409 -7.686 15.015 1.00 91.69 128 VAL A N 1
ATOM 1010 C CA . VAL A 1 128 ? -2.569 -7.181 13.643 1.00 91.69 128 VAL A CA 1
ATOM 1011 C C . VAL A 1 128 ? -1.213 -7.046 12.948 1.00 91.69 128 VAL A C 1
ATOM 1013 O O . VAL A 1 128 ? -1.078 -7.455 11.794 1.00 91.69 128 VAL A O 1
ATOM 1016 N N . ILE A 1 129 ? -0.193 -6.524 13.632 1.00 92.06 129 ILE A N 1
ATOM 1017 C CA . ILE A 1 129 ? 1.150 -6.343 13.063 1.00 92.06 129 ILE A CA 1
ATOM 1018 C C . ILE A 1 129 ? 1.780 -7.689 12.683 1.00 92.06 129 ILE A C 1
ATOM 1020 O O . ILE A 1 129 ? 2.307 -7.823 11.575 1.00 92.06 129 ILE A O 1
ATOM 1024 N N . THR A 1 130 ? 1.695 -8.693 13.555 1.00 91.69 130 THR A N 1
ATOM 1025 C CA . THR A 1 130 ? 2.258 -10.032 13.309 1.00 91.69 130 THR A CA 1
ATOM 1026 C C . THR A 1 130 ? 1.576 -10.731 12.130 1.00 91.69 130 THR A C 1
ATOM 1028 O O . THR A 1 130 ? 2.262 -11.234 11.233 1.00 91.69 130 THR A O 1
ATOM 1031 N N . ILE A 1 131 ? 0.241 -10.660 12.041 1.00 92.44 131 ILE A N 1
ATOM 1032 C CA . ILE A 1 131 ? -0.527 -11.180 10.895 1.00 92.44 131 ILE A CA 1
ATOM 1033 C C . ILE A 1 131 ? -0.153 -10.457 9.601 1.00 92.44 131 ILE A C 1
ATOM 1035 O O . ILE A 1 131 ? -0.029 -11.074 8.540 1.00 92.44 131 ILE A O 1
ATOM 1039 N N . MET A 1 132 ? 0.049 -9.142 9.674 1.00 90.69 132 MET A N 1
ATOM 1040 C CA . MET A 1 132 ? 0.430 -8.338 8.521 1.00 90.69 132 MET A CA 1
ATOM 1041 C C . MET A 1 132 ? 1.822 -8.688 7.994 1.00 90.69 132 MET A C 1
ATOM 1043 O O . MET A 1 132 ? 1.990 -8.761 6.775 1.00 90.69 132 MET A O 1
ATOM 1047 N N . GLN A 1 133 ? 2.798 -8.894 8.881 1.00 90.19 133 GLN A N 1
ATOM 1048 C CA . GLN A 1 133 ? 4.165 -9.255 8.503 1.00 90.19 133 GLN A CA 1
ATOM 1049 C C . GLN A 1 133 ? 4.246 -10.682 7.951 1.00 90.19 133 GLN A C 1
ATOM 1051 O O . GLN A 1 133 ? 4.937 -10.911 6.958 1.00 90.19 133 GLN A O 1
ATOM 1056 N N . ASN A 1 134 ? 3.496 -11.621 8.535 1.00 89.44 134 ASN A N 1
ATOM 1057 C CA . ASN A 1 134 ? 3.578 -13.037 8.187 1.00 89.44 134 ASN A CA 1
ATOM 1058 C C . ASN A 1 134 ? 2.234 -13.642 7.737 1.00 89.44 134 ASN A C 1
ATOM 1060 O O . ASN A 1 134 ? 1.732 -14.587 8.346 1.00 89.44 134 ASN A O 1
ATOM 1064 N N . PRO A 1 135 ? 1.659 -13.200 6.608 1.00 88.88 135 PRO A N 1
ATOM 1065 C CA . PRO A 1 135 ? 0.308 -13.598 6.197 1.00 88.88 135 PRO A CA 1
ATOM 1066 C C . PRO A 1 135 ? 0.144 -15.101 5.917 1.00 88.88 135 PRO A C 1
ATOM 1068 O O . PRO A 1 135 ? -0.942 -15.657 6.080 1.00 88.88 135 PRO A O 1
ATOM 1071 N N . ARG A 1 136 ? 1.219 -15.787 5.511 1.00 88.44 136 ARG A N 1
ATOM 1072 C CA . ARG A 1 136 ? 1.178 -17.209 5.126 1.00 88.44 136 ARG A CA 1
ATOM 1073 C C . ARG A 1 136 ? 0.911 -18.131 6.318 1.00 88.44 136 ARG A C 1
ATOM 1075 O O . ARG A 1 136 ? 0.243 -19.148 6.169 1.00 88.44 136 ARG A O 1
ATOM 1082 N N . GLN A 1 137 ? 1.393 -17.756 7.502 1.00 90.00 137 GLN A N 1
ATOM 1083 C CA . GLN A 1 137 ? 1.208 -18.534 8.732 1.00 90.00 137 GLN A CA 1
ATOM 1084 C C . GLN A 1 137 ? -0.268 -18.542 9.158 1.00 90.00 137 GLN A C 1
ATOM 1086 O O . GLN A 1 137 ? -0.791 -19.572 9.572 1.00 90.00 137 GLN A O 1
ATOM 1091 N N . TYR A 1 138 ? -0.979 -17.437 8.917 1.00 88.81 138 TYR A N 1
ATOM 1092 C CA . TYR A 1 138 ? -2.397 -17.259 9.249 1.00 88.81 138 TYR A CA 1
ATOM 1093 C C . TYR A 1 138 ? -3.361 -17.721 8.142 1.00 88.81 138 TYR A C 1
ATOM 1095 O O . TYR A 1 138 ? -4.504 -17.260 8.059 1.00 88.81 138 TYR A O 1
ATOM 1103 N N . LYS A 1 139 ? -2.912 -18.651 7.287 1.00 87.88 139 LYS A N 1
ATOM 1104 C CA . LYS A 1 139 ? -3.726 -19.286 6.234 1.00 87.88 139 LYS A CA 1
ATOM 1105 C C . LYS A 1 139 ? -4.300 -18.289 5.213 1.00 87.88 139 LYS A C 1
ATOM 1107 O O . LYS A 1 139 ? -5.427 -18.455 4.745 1.00 87.88 139 LYS A O 1
ATOM 1112 N N . ILE A 1 140 ? -3.551 -17.240 4.866 1.00 88.19 140 ILE A N 1
ATOM 1113 C CA . ILE A 1 140 ? -3.879 -16.373 3.723 1.00 88.19 140 ILE A CA 1
ATOM 1114 C C . ILE A 1 140 ? -3.298 -17.008 2.452 1.00 88.19 140 ILE A C 1
ATOM 1116 O O . ILE A 1 140 ? -2.123 -17.378 2.452 1.00 88.19 140 ILE A O 1
ATOM 1120 N N . PRO A 1 141 ? -4.081 -17.141 1.368 1.00 89.88 141 PRO A N 1
ATOM 1121 C CA . PRO A 1 141 ? -3.611 -17.802 0.160 1.00 89.88 141 PRO A CA 1
ATOM 1122 C C . PRO A 1 141 ? -2.575 -16.968 -0.608 1.00 89.88 141 PRO A C 1
ATOM 1124 O O . PRO A 1 141 ? -2.642 -15.738 -0.645 1.00 89.88 141 PRO A O 1
ATOM 1127 N N . ASP A 1 142 ? -1.654 -17.652 -1.294 1.00 90.25 142 ASP A N 1
ATOM 1128 C CA . ASP A 1 142 ? -0.506 -17.023 -1.966 1.00 90.25 142 ASP A CA 1
ATOM 1129 C C . ASP A 1 142 ? -0.919 -16.043 -3.088 1.00 90.25 142 ASP A C 1
ATOM 1131 O O . ASP A 1 142 ? -0.257 -15.024 -3.298 1.00 90.25 142 ASP A O 1
ATOM 1135 N N . TRP A 1 143 ? -2.053 -16.283 -3.761 1.00 89.62 143 TRP A N 1
ATOM 1136 C CA . TRP A 1 143 ? -2.589 -15.395 -4.806 1.00 89.62 143 TRP A CA 1
ATOM 1137 C C . TRP A 1 143 ? -3.064 -14.031 -4.280 1.00 89.62 143 TRP A C 1
ATOM 1139 O O . TRP A 1 143 ? -3.272 -13.106 -5.067 1.00 89.62 143 TRP A O 1
ATOM 1149 N N . PHE A 1 144 ? -3.256 -13.889 -2.966 1.00 91.88 144 PHE A N 1
ATOM 1150 C CA . PHE A 1 144 ? -3.721 -12.649 -2.342 1.00 91.88 144 PHE A CA 1
ATOM 1151 C C . PHE A 1 144 ? -2.581 -11.671 -2.027 1.00 91.88 144 PHE A C 1
ATOM 1153 O O . PHE A 1 144 ? -2.827 -10.495 -1.760 1.00 91.88 144 PHE A O 1
ATOM 1160 N N . LEU A 1 145 ? -1.335 -12.144 -2.049 1.00 91.38 145 LEU A N 1
ATOM 1161 C CA . LEU A 1 145 ? -0.168 -11.355 -1.668 1.00 91.38 145 LEU A CA 1
ATOM 1162 C C . LEU A 1 145 ? 0.229 -10.368 -2.773 1.00 91.38 145 LEU A C 1
ATOM 1164 O O . LEU A 1 145 ? 0.110 -10.663 -3.965 1.00 91.38 145 LEU A O 1
ATOM 1168 N N . ASN A 1 146 ? 0.749 -9.205 -2.371 1.00 90.25 146 ASN A N 1
ATOM 1169 C CA . ASN A 1 146 ? 1.158 -8.134 -3.284 1.00 90.25 146 ASN A CA 1
ATOM 1170 C C . ASN A 1 146 ? 2.354 -8.533 -4.159 1.00 90.25 146 ASN A C 1
ATOM 1172 O O . ASN A 1 146 ? 2.419 -8.144 -5.326 1.00 90.25 146 ASN A O 1
ATOM 1176 N N . ARG A 1 147 ? 3.332 -9.251 -3.588 1.00 90.38 147 ARG A N 1
ATOM 1177 C CA . ARG A 1 147 ? 4.568 -9.628 -4.277 1.00 90.38 147 ARG A CA 1
ATOM 1178 C C . ARG A 1 147 ? 4.674 -11.142 -4.367 1.00 90.38 147 ARG A C 1
ATOM 1180 O O . ARG A 1 147 ? 5.157 -11.820 -3.463 1.00 90.38 147 ARG A O 1
ATOM 1187 N N . GLN A 1 148 ? 4.191 -11.655 -5.487 1.00 90.81 148 GLN A N 1
ATOM 1188 C CA . GLN A 1 148 ? 4.211 -13.076 -5.805 1.00 90.81 148 GLN A CA 1
ATOM 1189 C C . GLN A 1 148 ? 5.467 -13.401 -6.606 1.00 90.81 148 GLN A C 1
ATOM 1191 O O . GLN A 1 148 ? 5.785 -12.671 -7.545 1.00 90.81 148 GLN A O 1
ATOM 1196 N N . LYS A 1 149 ? 6.154 -14.486 -6.226 1.00 90.25 149 LYS A N 1
ATOM 1197 C CA . LYS A 1 149 ? 7.357 -15.009 -6.888 1.00 90.25 149 LYS A CA 1
ATOM 1198 C C . LYS A 1 149 ? 8.384 -13.912 -7.208 1.00 90.25 149 LYS A C 1
ATOM 1200 O O . LYS A 1 149 ? 8.533 -13.492 -8.356 1.00 90.25 149 LYS A O 1
ATOM 1205 N N . ASP A 1 150 ? 9.087 -13.433 -6.179 1.00 91.62 150 ASP A N 1
ATOM 1206 C CA . ASP A 1 150 ? 10.169 -12.458 -6.376 1.00 91.62 150 ASP A CA 1
ATOM 1207 C C . ASP A 1 150 ? 11.221 -12.994 -7.367 1.00 91.62 150 ASP A C 1
ATOM 1209 O O . ASP A 1 150 ? 11.573 -14.168 -7.349 1.00 91.62 150 ASP A O 1
ATOM 1213 N N . VAL A 1 151 ? 11.759 -12.123 -8.218 1.00 87.25 151 VAL A N 1
ATOM 1214 C CA . VAL A 1 151 ? 12.788 -12.472 -9.207 1.00 87.25 151 VAL A CA 1
ATOM 1215 C C . VAL A 1 151 ? 14.123 -12.820 -8.541 1.00 87.25 151 VAL A C 1
ATOM 1217 O O . VAL A 1 151 ? 14.899 -13.571 -9.118 1.00 87.25 151 VAL A O 1
ATOM 1220 N N . LYS A 1 152 ? 14.404 -12.264 -7.353 1.00 87.69 152 LYS A N 1
ATOM 1221 C CA . LYS A 1 152 ? 15.621 -12.580 -6.585 1.00 87.69 152 LYS A CA 1
ATOM 1222 C C . LYS A 1 152 ? 15.441 -13.864 -5.776 1.00 87.69 152 LYS A C 1
ATOM 1224 O O . LYS A 1 152 ? 16.160 -14.831 -5.980 1.00 87.69 152 LYS A O 1
ATOM 1229 N N . ASP A 1 153 ? 14.451 -13.860 -4.887 1.00 87.44 153 ASP A N 1
ATOM 1230 C CA . ASP A 1 153 ? 14.328 -14.884 -3.846 1.00 87.44 153 ASP A CA 1
ATOM 1231 C C . ASP A 1 153 ? 13.325 -15.996 -4.193 1.00 87.44 153 ASP A C 1
ATOM 1233 O O . ASP A 1 153 ? 13.232 -16.981 -3.468 1.00 87.44 153 ASP A O 1
ATOM 1237 N N . GLY A 1 154 ? 12.493 -15.830 -5.230 1.00 88.44 154 GLY A N 1
ATOM 1238 C CA . GLY A 1 154 ? 11.418 -16.769 -5.592 1.00 88.44 154 GLY A CA 1
ATOM 1239 C C . GLY A 1 154 ? 10.259 -16.847 -4.590 1.00 88.44 154 GLY A C 1
ATOM 1240 O O . GLY A 1 154 ? 9.241 -17.476 -4.871 1.00 88.44 154 GLY A O 1
ATOM 1241 N N . LYS A 1 155 ? 10.385 -16.198 -3.429 1.00 89.56 155 LYS A N 1
ATOM 1242 C CA . LYS A 1 155 ? 9.420 -16.245 -2.327 1.00 89.56 155 LYS A CA 1
ATOM 1243 C C . LYS A 1 155 ? 8.176 -15.401 -2.615 1.00 89.56 155 LYS A C 1
ATOM 1245 O O . LYS A 1 155 ? 8.218 -14.420 -3.361 1.00 89.56 155 LYS A O 1
ATOM 1250 N N . TYR A 1 156 ? 7.083 -15.778 -1.959 1.00 89.94 156 TYR A N 1
ATOM 1251 C CA . TYR A 1 156 ? 5.831 -15.029 -1.906 1.00 89.94 156 TYR A CA 1
ATOM 1252 C C . TYR A 1 156 ? 5.795 -14.221 -0.612 1.00 89.94 156 TYR A C 1
ATOM 1254 O O . TYR A 1 156 ? 5.966 -14.784 0.472 1.00 89.94 156 TYR A O 1
ATOM 1262 N N . SER A 1 157 ? 5.598 -12.909 -0.711 1.00 90.75 157 SER A N 1
ATOM 1263 C CA . SER A 1 157 ? 5.591 -12.030 0.455 1.00 90.75 157 SER A CA 1
ATOM 1264 C C . SER A 1 157 ? 4.604 -10.877 0.314 1.00 90.75 157 SER A C 1
ATOM 1266 O O . SER A 1 157 ? 4.328 -10.369 -0.778 1.00 90.75 157 SER A O 1
ATOM 1268 N N . GLN A 1 158 ? 4.081 -10.440 1.459 1.00 91.31 158 GLN A N 1
ATOM 1269 C CA . GLN A 1 158 ? 3.432 -9.144 1.567 1.00 91.31 158 GLN A CA 1
ATOM 1270 C C . GLN A 1 158 ? 4.481 -8.117 1.971 1.00 91.31 158 GLN A C 1
ATOM 1272 O O . GLN A 1 158 ? 5.007 -8.153 3.078 1.00 91.31 158 GLN A O 1
ATOM 1277 N N . VAL A 1 159 ? 4.783 -7.187 1.070 1.00 92.31 159 VAL A N 1
ATOM 1278 C CA . VAL A 1 159 ? 5.697 -6.085 1.373 1.00 92.31 159 VAL A CA 1
ATOM 1279 C C . VAL A 1 159 ? 4.889 -4.887 1.863 1.00 92.31 159 VAL A C 1
ATOM 1281 O O . VAL A 1 159 ? 3.919 -4.481 1.216 1.00 92.31 159 VAL A O 1
ATOM 1284 N N . LEU A 1 160 ? 5.298 -4.328 3.002 1.00 92.19 160 LEU A N 1
ATOM 1285 C CA . LEU A 1 160 ? 4.592 -3.261 3.709 1.00 92.19 160 LEU A CA 1
ATOM 1286 C C . LEU A 1 160 ? 5.474 -2.023 3.903 1.00 92.19 160 LEU A C 1
ATOM 1288 O O . LEU A 1 160 ? 6.705 -2.114 3.918 1.00 92.19 160 LEU A O 1
ATOM 1292 N N . ALA A 1 161 ? 4.817 -0.875 4.083 1.00 89.56 161 ALA A N 1
ATOM 1293 C CA . ALA A 1 161 ? 5.422 0.411 4.422 1.00 89.56 161 ALA A CA 1
ATOM 1294 C C . ALA A 1 161 ? 6.626 0.750 3.517 1.00 89.56 161 ALA A C 1
ATOM 1296 O O . ALA A 1 161 ? 6.519 0.708 2.290 1.00 89.56 161 ALA A O 1
ATOM 1297 N N . ASN A 1 162 ? 7.776 1.062 4.115 1.00 90.75 162 ASN A N 1
ATOM 1298 C CA . ASN A 1 162 ? 8.987 1.488 3.407 1.00 90.75 162 ASN A CA 1
ATOM 1299 C C . ASN A 1 162 ? 9.578 0.384 2.520 1.00 90.75 162 ASN A C 1
ATOM 1301 O O . ASN A 1 162 ? 10.184 0.672 1.488 1.00 90.75 162 ASN A O 1
ATOM 1305 N N . GLY A 1 163 ? 9.370 -0.886 2.882 1.00 91.62 163 GLY A N 1
ATOM 1306 C CA . GLY A 1 163 ? 9.843 -2.010 2.078 1.00 91.62 163 GLY A CA 1
ATOM 1307 C C . GLY A 1 163 ? 9.243 -2.004 0.671 1.00 91.62 163 GLY A C 1
ATOM 1308 O O . GLY A 1 163 ? 9.910 -2.404 -0.283 1.00 91.62 163 GLY A O 1
ATOM 1309 N N . LEU A 1 164 ? 8.006 -1.514 0.521 1.00 92.50 164 LEU A N 1
ATOM 1310 C CA . LEU A 1 164 ? 7.309 -1.485 -0.764 1.00 92.50 164 LEU A CA 1
ATOM 1311 C C . LEU A 1 164 ? 7.955 -0.477 -1.719 1.00 92.50 164 LEU A C 1
ATOM 1313 O O . LEU A 1 164 ? 8.193 -0.794 -2.886 1.00 92.50 164 LEU A O 1
ATOM 1317 N N . ASP A 1 165 ? 8.270 0.712 -1.206 1.00 91.75 165 ASP A N 1
ATOM 1318 C CA . ASP A 1 165 ? 8.923 1.772 -1.974 1.00 91.75 165 ASP A CA 1
ATOM 1319 C C . ASP A 1 165 ? 10.344 1.346 -2.390 1.00 91.75 165 ASP A C 1
ATOM 1321 O O . ASP A 1 165 ? 10.738 1.535 -3.544 1.00 91.75 165 ASP A O 1
ATOM 1325 N N . ASN A 1 166 ? 11.082 0.684 -1.491 1.00 94.19 166 ASN A N 1
ATOM 1326 C CA . ASN A 1 166 ? 12.420 0.160 -1.778 1.00 94.19 166 ASN A CA 1
ATOM 1327 C C . ASN A 1 166 ? 12.392 -0.905 -2.881 1.00 94.19 166 ASN A C 1
ATOM 1329 O O . ASN A 1 166 ? 13.133 -0.803 -3.858 1.00 94.19 166 ASN A O 1
ATOM 1333 N N . LYS A 1 167 ? 11.480 -1.882 -2.791 1.00 93.12 167 LYS A N 1
ATOM 1334 C CA . LYS A 1 167 ? 11.339 -2.923 -3.822 1.00 93.12 167 LYS A CA 1
ATOM 1335 C C . LYS A 1 167 ? 10.946 -2.339 -5.181 1.00 93.12 167 LYS A C 1
ATOM 1337 O O . LYS A 1 167 ? 11.491 -2.762 -6.200 1.00 93.12 167 LYS A O 1
ATOM 1342 N N . LEU A 1 168 ? 10.059 -1.340 -5.214 1.00 92.81 168 LEU A N 1
ATOM 1343 C CA . LEU A 1 168 ? 9.701 -0.647 -6.455 1.00 92.81 168 LEU A CA 1
ATOM 1344 C C . LEU A 1 168 ? 10.912 0.069 -7.072 1.00 92.81 168 LEU A C 1
ATOM 1346 O O . LEU A 1 168 ? 11.108 0.022 -8.288 1.00 92.81 168 LEU A O 1
ATOM 1350 N N . ARG A 1 169 ? 11.731 0.723 -6.244 1.00 94.06 169 ARG A N 1
ATOM 1351 C CA . ARG A 1 169 ? 12.947 1.403 -6.694 1.00 94.06 169 ARG A CA 1
ATOM 1352 C C . ARG A 1 169 ? 13.969 0.418 -7.260 1.00 94.06 169 ARG A C 1
ATOM 1354 O O . ARG A 1 169 ? 14.444 0.636 -8.372 1.00 94.06 169 ARG A O 1
ATOM 1361 N N . GLU A 1 170 ? 14.230 -0.684 -6.562 1.00 94.38 170 GLU A N 1
ATOM 1362 C CA . GLU A 1 170 ? 15.125 -1.749 -7.032 1.00 94.38 170 GLU A CA 1
ATOM 1363 C C . GLU A 1 170 ? 14.669 -2.339 -8.376 1.00 94.38 170 GLU A C 1
ATOM 1365 O O . GLU A 1 170 ? 15.484 -2.551 -9.277 1.00 94.38 170 GLU A O 1
ATOM 1370 N N . ASP A 1 171 ? 13.362 -2.574 -8.547 1.00 93.19 171 ASP A N 1
ATOM 1371 C CA . ASP A 1 171 ? 12.807 -3.077 -9.806 1.00 93.19 171 ASP A CA 1
ATOM 1372 C C . ASP A 1 171 ? 13.040 -2.097 -10.965 1.00 93.19 171 ASP A C 1
ATOM 1374 O O . ASP A 1 171 ? 13.405 -2.511 -12.072 1.00 93.19 171 ASP A O 1
ATOM 1378 N N . LEU A 1 172 ? 12.843 -0.797 -10.722 1.00 93.81 172 LEU A N 1
ATOM 1379 C CA . LEU A 1 172 ? 13.063 0.256 -11.713 1.00 93.81 172 LEU A CA 1
ATOM 1380 C C . LEU A 1 172 ? 14.545 0.420 -12.058 1.00 93.81 172 LEU A C 1
ATOM 1382 O O . LEU A 1 172 ? 14.886 0.564 -13.232 1.00 93.81 172 LEU A O 1
ATOM 1386 N N . GLU A 1 173 ? 15.427 0.383 -11.065 1.00 94.81 173 GLU A N 1
ATOM 1387 C CA . GLU A 1 173 ? 16.877 0.466 -11.255 1.00 94.81 173 GLU A CA 1
ATOM 1388 C C . GLU A 1 173 ? 17.407 -0.742 -12.029 1.00 94.81 173 GLU A C 1
ATOM 1390 O O . GLU A 1 173 ? 18.177 -0.574 -12.978 1.00 94.81 173 GLU A O 1
ATOM 1395 N N . ARG A 1 174 ? 16.906 -1.949 -11.737 1.00 94.69 174 ARG A N 1
ATOM 1396 C CA . ARG A 1 174 ? 17.205 -3.148 -12.529 1.00 94.69 174 ARG A CA 1
ATOM 1397 C C . ARG A 1 174 ? 16.798 -2.970 -13.993 1.00 94.69 174 ARG A C 1
ATOM 1399 O O . ARG A 1 174 ? 17.596 -3.250 -14.886 1.00 94.69 174 ARG A O 1
ATOM 1406 N N . LEU A 1 175 ? 15.582 -2.483 -14.260 1.00 94.00 175 LEU A N 1
ATOM 1407 C CA . LEU A 1 175 ? 15.105 -2.255 -15.632 1.00 94.00 175 LEU A CA 1
ATOM 1408 C C . LEU A 1 175 ? 15.938 -1.201 -16.375 1.00 94.00 175 LEU A C 1
ATOM 1410 O O . LEU A 1 175 ? 16.161 -1.341 -17.579 1.00 94.00 175 LEU A O 1
ATOM 1414 N N . LYS A 1 176 ? 16.402 -0.162 -15.671 1.00 93.88 176 LYS A N 1
ATOM 1415 C CA . LYS A 1 176 ? 17.303 0.859 -16.224 1.00 93.88 176 LYS A CA 1
ATOM 1416 C C . LYS A 1 176 ? 18.679 0.276 -16.551 1.00 93.88 176 LYS A C 1
ATOM 1418 O O . LYS A 1 176 ? 19.187 0.538 -17.637 1.00 93.88 176 LYS A O 1
ATOM 1423 N N . LYS A 1 177 ? 19.243 -0.561 -15.672 1.00 95.50 177 LYS A N 1
ATOM 1424 C CA . LYS A 1 177 ? 20.552 -1.207 -15.875 1.00 95.50 177 LYS A CA 1
ATOM 1425 C C . LYS A 1 177 ? 20.558 -2.150 -17.082 1.00 95.50 177 LYS A C 1
ATOM 1427 O O . LYS A 1 177 ? 21.492 -2.111 -17.870 1.00 95.50 177 LYS A O 1
ATOM 1432 N N . ILE A 1 178 ? 19.491 -2.932 -17.261 1.00 94.94 178 ILE A N 1
ATOM 1433 C CA . ILE A 1 178 ? 19.317 -3.841 -18.412 1.00 94.94 178 ILE A CA 1
ATOM 1434 C C . ILE A 1 178 ? 19.037 -3.067 -19.719 1.00 94.94 178 ILE A C 1
ATOM 1436 O O . ILE A 1 178 ? 19.136 -3.628 -20.803 1.00 94.94 178 ILE A O 1
ATOM 1440 N N . ARG A 1 179 ? 18.691 -1.771 -19.639 1.00 93.75 179 ARG A N 1
ATOM 1441 C CA . ARG A 1 179 ? 18.250 -0.935 -20.775 1.00 93.75 179 ARG A CA 1
ATOM 1442 C C . ARG A 1 179 ? 17.019 -1.487 -21.505 1.00 93.75 179 ARG A C 1
ATOM 1444 O O . ARG A 1 179 ? 16.841 -1.283 -22.702 1.00 93.75 179 ARG A O 1
ATOM 1451 N N . ALA A 1 180 ? 16.111 -2.130 -20.772 1.00 94.88 180 ALA A N 1
ATOM 1452 C CA . ALA A 1 180 ? 14.828 -2.553 -21.328 1.00 94.88 180 ALA A CA 1
ATOM 1453 C C . ALA A 1 180 ? 13.980 -1.330 -21.736 1.00 94.88 180 ALA A C 1
ATOM 1455 O O . ALA A 1 180 ? 13.986 -0.314 -21.039 1.00 94.88 180 ALA A O 1
ATOM 1456 N N . HIS A 1 181 ? 13.164 -1.436 -22.794 1.00 93.50 181 HIS A N 1
ATOM 1457 C CA . HIS A 1 181 ? 12.313 -0.330 -23.277 1.00 93.50 181 HIS A CA 1
ATOM 1458 C C . HIS A 1 181 ? 11.433 0.285 -22.169 1.00 93.50 181 HIS A C 1
ATOM 1460 O O . HIS A 1 181 ? 11.302 1.506 -22.065 1.00 93.50 181 HIS A O 1
ATOM 1466 N N . ARG A 1 182 ? 10.884 -0.547 -21.271 1.00 94.75 182 ARG A N 1
ATOM 1467 C CA . ARG A 1 182 ? 10.141 -0.074 -20.088 1.00 94.75 182 ARG A CA 1
ATOM 1468 C C . ARG A 1 182 ? 11.023 0.744 -19.136 1.00 94.75 182 ARG A C 1
ATOM 1470 O O . ARG A 1 182 ? 10.575 1.772 -18.637 1.00 94.75 182 ARG A O 1
ATOM 1477 N N . GLY A 1 183 ? 12.260 0.307 -18.903 1.00 94.31 183 GLY A N 1
ATOM 1478 C CA . GLY A 1 183 ? 13.243 1.003 -18.068 1.00 94.31 183 GLY A CA 1
ATOM 1479 C C . GLY A 1 183 ? 13.664 2.351 -18.652 1.00 94.31 183 GLY A C 1
ATOM 1480 O O . GLY A 1 183 ? 13.689 3.342 -17.926 1.00 94.31 183 GLY A O 1
ATOM 1481 N N . LEU A 1 184 ? 13.892 2.414 -19.968 1.00 92.69 184 LEU A N 1
ATOM 1482 C CA . LEU A 1 184 ? 14.192 3.660 -20.684 1.00 92.69 184 LEU A CA 1
ATOM 1483 C C . LEU A 1 184 ? 13.028 4.658 -20.601 1.00 92.69 184 LEU A C 1
ATOM 1485 O O . LEU A 1 184 ? 13.232 5.824 -20.277 1.00 92.69 184 LEU A O 1
ATOM 1489 N N . ARG A 1 185 ? 11.781 4.200 -20.773 1.00 92.06 185 ARG A N 1
ATOM 1490 C CA . ARG A 1 185 ? 10.602 5.065 -20.588 1.00 92.06 185 ARG A CA 1
ATOM 1491 C C . ARG A 1 185 ? 10.467 5.593 -19.163 1.00 92.06 185 ARG A C 1
ATOM 1493 O O . ARG A 1 185 ? 10.126 6.758 -18.989 1.00 92.06 185 ARG A O 1
ATOM 1500 N N . HIS A 1 186 ? 10.773 4.774 -18.156 1.00 91.31 186 HIS A N 1
ATOM 1501 C CA . HIS A 1 186 ? 10.827 5.223 -16.762 1.00 91.31 186 HIS A CA 1
ATOM 1502 C C . HIS A 1 186 ? 11.972 6.207 -16.491 1.00 91.31 186 HIS A C 1
ATOM 1504 O O . HIS A 1 186 ? 11.836 7.055 -15.614 1.00 91.31 186 HIS A O 1
ATOM 1510 N N . PHE A 1 187 ? 13.086 6.115 -17.219 1.00 90.69 187 PHE A N 1
ATOM 1511 C CA . PHE A 1 187 ? 14.167 7.099 -17.155 1.00 90.69 187 PHE A CA 1
ATOM 1512 C C . PHE A 1 187 ? 13.741 8.447 -17.757 1.00 90.69 187 PHE A C 1
ATOM 1514 O O . PHE A 1 187 ? 13.960 9.480 -17.137 1.00 90.69 187 PHE A O 1
ATOM 1521 N N . TRP A 1 188 ? 13.042 8.433 -18.895 1.00 88.62 188 TRP A N 1
ATOM 1522 C CA . TRP A 1 188 ? 12.513 9.639 -19.547 1.00 88.62 188 TRP A CA 1
ATOM 1523 C C . TRP A 1 188 ? 11.208 10.182 -18.941 1.00 88.62 188 TRP A C 1
ATOM 1525 O O . TRP A 1 188 ? 10.703 11.205 -19.396 1.00 88.62 188 TRP A O 1
ATOM 1535 N N . GLY A 1 189 ? 10.621 9.504 -17.948 1.00 88.00 189 GLY A N 1
ATOM 1536 C CA . GLY A 1 189 ? 9.347 9.913 -17.341 1.00 88.00 189 GLY A CA 1
ATOM 1537 C C . GLY A 1 189 ? 8.130 9.779 -18.269 1.00 88.00 189 GLY A C 1
ATOM 1538 O O . GLY A 1 189 ? 7.111 10.434 -18.056 1.00 88.00 189 GLY A O 1
ATOM 1539 N N . LEU A 1 190 ? 8.215 8.935 -19.301 1.00 89.62 190 LEU A N 1
ATOM 1540 C CA . LEU A 1 190 ? 7.128 8.680 -20.246 1.00 89.62 190 LEU A CA 1
ATOM 1541 C C . LEU A 1 190 ? 6.202 7.563 -19.750 1.00 89.62 190 LEU A C 1
ATOM 1543 O O . LEU A 1 190 ? 6.570 6.706 -18.947 1.00 89.62 190 LEU A O 1
ATOM 1547 N N . ARG A 1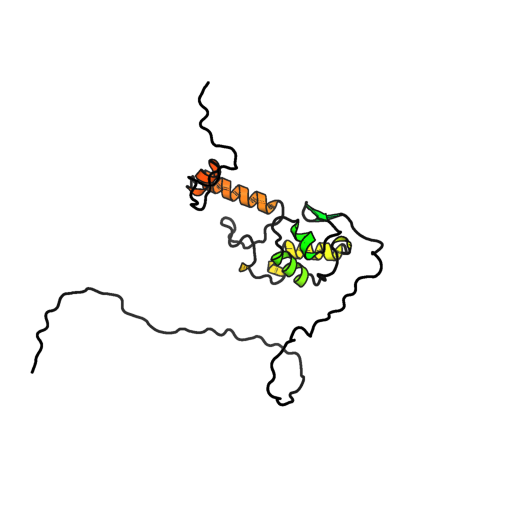 191 ? 4.979 7.522 -20.288 1.00 90.00 191 ARG A N 1
ATOM 1548 C CA . ARG A 1 191 ? 4.028 6.433 -20.023 1.00 90.00 191 ARG A CA 1
ATOM 1549 C C . ARG A 1 191 ? 4.553 5.099 -20.561 1.00 90.00 191 ARG A C 1
ATOM 1551 O O . ARG A 1 191 ? 5.079 5.041 -21.672 1.00 90.00 191 ARG A O 1
ATOM 1558 N N . VAL A 1 192 ? 4.385 4.025 -19.787 1.00 91.25 192 VAL A N 1
ATOM 1559 C CA . VAL A 1 192 ? 5.093 2.745 -19.999 1.00 91.25 192 VAL A CA 1
ATOM 1560 C C . VAL A 1 192 ? 4.215 1.635 -20.582 1.00 91.25 192 VAL A C 1
ATOM 1562 O O . VAL A 1 192 ? 4.738 0.754 -21.256 1.00 91.25 192 VAL A O 1
ATOM 1565 N N . ARG A 1 193 ? 2.891 1.664 -20.380 1.00 92.94 193 ARG A N 1
ATOM 1566 C CA . ARG A 1 193 ? 1.983 0.568 -20.785 1.00 92.94 193 ARG A CA 1
ATOM 1567 C C . ARG A 1 193 ? 1.440 0.733 -22.213 1.00 92.94 193 ARG A C 1
ATOM 1569 O O . ARG A 1 193 ? 0.319 0.329 -22.485 1.00 92.94 193 ARG A O 1
ATOM 1576 N N . GLY A 1 194 ? 2.195 1.388 -23.097 1.00 90.38 194 GLY A N 1
ATOM 1577 C CA . GLY A 1 194 ? 1.798 1.584 -24.498 1.00 90.38 194 GLY A CA 1
ATOM 1578 C C . GLY A 1 194 ? 0.668 2.594 -24.724 1.00 90.38 194 GLY A C 1
ATOM 1579 O O . GLY A 1 194 ? 0.098 2.632 -25.806 1.00 90.38 194 GLY A O 1
ATOM 1580 N N . GLN A 1 195 ? 0.335 3.430 -23.736 1.00 92.69 195 GLN A N 1
ATOM 1581 C CA . GLN A 1 195 ? -0.680 4.467 -23.933 1.00 92.69 195 GLN A CA 1
ATOM 1582 C C . GLN A 1 195 ? -0.247 5.498 -24.986 1.00 92.69 195 GLN A C 1
ATOM 1584 O O . GLN A 1 195 ? 0.913 5.914 -25.007 1.00 92.69 195 GLN A O 1
ATOM 1589 N N . HIS A 1 196 ? -1.198 5.993 -25.785 1.00 89.25 196 HIS A N 1
ATOM 1590 C CA . HIS A 1 196 ? -0.950 7.079 -26.735 1.00 89.25 196 HIS A CA 1
ATOM 1591 C C . HIS A 1 196 ? -0.577 8.386 -26.014 1.00 89.25 196 HIS A C 1
ATOM 1593 O O . HIS A 1 196 ? -1.328 8.891 -25.175 1.00 89.25 196 HIS A O 1
ATOM 1599 N N . THR A 1 197 ? 0.574 8.961 -26.370 1.00 86.19 197 THR A N 1
ATOM 1600 C CA . THR A 1 197 ? 1.123 10.197 -25.777 1.00 86.19 197 THR A CA 1
ATOM 1601 C C . THR A 1 197 ? 0.979 11.430 -26.677 1.00 86.19 197 THR A C 1
ATOM 1603 O O . THR A 1 197 ? 1.470 12.497 -26.328 1.00 86.19 197 THR A O 1
ATOM 1606 N N . LYS A 1 198 ? 0.303 11.313 -27.832 1.00 85.50 198 LYS A N 1
ATOM 1607 C CA . LYS A 1 198 ? 0.086 12.433 -28.770 1.00 85.50 198 LYS A CA 1
ATOM 1608 C C . LYS A 1 198 ? -0.889 13.475 -28.208 1.00 85.50 198 LYS A C 1
ATOM 1610 O O . LYS A 1 198 ? -0.602 14.671 -28.224 1.00 85.50 198 LYS A O 1
ATOM 1615 N N . THR A 1 199 ? -2.041 13.030 -27.709 1.00 85.19 199 THR A N 1
ATOM 1616 C CA . THR A 1 199 ? -3.125 13.905 -27.225 1.00 85.19 199 THR A CA 1
ATOM 1617 C C . THR A 1 199 ? -3.142 14.032 -25.703 1.00 85.19 199 THR A C 1
ATOM 1619 O O . THR A 1 199 ? -3.353 15.120 -25.176 1.00 85.19 199 THR A O 1
ATOM 1622 N N . THR A 1 200 ? -2.866 12.944 -24.979 1.00 85.12 200 THR A N 1
ATOM 1623 C CA . THR A 1 200 ? -3.012 12.879 -23.517 1.00 85.12 200 THR A CA 1
ATOM 1624 C C . THR A 1 200 ? -1.675 12.973 -22.774 1.00 85.12 200 THR A C 1
ATOM 1626 O O . THR A 1 200 ? -0.621 12.663 -23.321 1.00 85.12 200 THR A O 1
ATOM 1629 N N . GLY A 1 201 ? -1.715 13.370 -21.494 1.00 78.88 201 GLY A N 1
ATOM 1630 C CA . GLY A 1 201 ? -0.513 13.487 -20.649 1.00 78.88 201 GLY A CA 1
ATOM 1631 C C . GLY A 1 201 ? 0.133 14.876 -20.627 1.00 78.88 201 GLY A C 1
ATOM 1632 O O . GLY A 1 201 ? 1.244 15.012 -20.133 1.00 78.88 201 GLY A O 1
ATOM 1633 N N . ARG A 1 202 ? -0.575 15.906 -21.109 1.00 80.00 202 ARG A N 1
ATOM 1634 C CA . ARG A 1 202 ? -0.094 17.298 -21.202 1.00 80.00 202 ARG A CA 1
ATOM 1635 C C . ARG A 1 202 ? -0.205 18.118 -19.907 1.00 80.00 202 ARG A C 1
ATOM 1637 O O . ARG A 1 202 ? 0.268 19.241 -19.870 1.00 80.00 202 ARG A O 1
ATOM 1644 N N . ARG A 1 203 ? -0.809 17.566 -18.844 1.00 78.88 203 ARG A N 1
ATOM 1645 C CA . ARG A 1 203 ? -0.980 18.235 -17.533 1.00 78.88 203 ARG A CA 1
ATOM 1646 C C . ARG A 1 203 ? 0.274 18.158 -16.635 1.00 78.88 203 ARG A C 1
ATOM 1648 O O . ARG A 1 203 ? 0.270 18.703 -15.540 1.00 78.88 203 ARG A O 1
ATOM 1655 N N . GLY A 1 204 ? 1.320 17.441 -17.058 1.00 69.25 204 GLY A N 1
ATOM 1656 C CA . GLY A 1 204 ? 2.590 17.325 -16.328 1.00 69.25 204 GLY A CA 1
ATOM 1657 C C . GLY A 1 204 ? 3.618 18.385 -16.735 1.00 69.25 204 GLY A C 1
ATOM 1658 O O . GLY A 1 204 ? 3.338 19.230 -17.579 1.00 69.25 204 GLY A O 1
ATOM 1659 N N . ARG A 1 205 ? 4.832 18.308 -16.166 1.00 58.56 205 ARG A N 1
ATOM 1660 C CA . ARG A 1 205 ? 5.992 19.098 -16.616 1.00 58.56 205 ARG A CA 1
ATOM 1661 C C . ARG A 1 205 ? 6.150 18.899 -18.127 1.00 58.56 205 ARG A C 1
ATOM 1663 O O . ARG A 1 205 ? 6.445 17.788 -18.566 1.00 58.56 205 ARG A O 1
ATOM 1670 N N . THR A 1 206 ? 5.919 19.949 -18.912 1.00 52.38 206 THR A N 1
ATOM 1671 C CA . THR A 1 206 ? 6.198 19.941 -20.348 1.00 52.38 206 THR A CA 1
ATOM 1672 C C . THR A 1 206 ? 7.663 19.556 -20.518 1.00 52.38 206 THR A C 1
ATOM 1674 O O . THR A 1 206 ? 8.547 20.299 -20.096 1.00 52.38 206 THR A O 1
ATOM 1677 N N . VAL A 1 207 ? 7.935 18.387 -21.103 1.00 55.44 207 VAL A N 1
ATOM 1678 C CA . VAL A 1 207 ? 9.258 18.053 -21.651 1.00 55.44 207 VAL A CA 1
ATOM 1679 C C . VAL A 1 207 ? 9.455 18.947 -22.872 1.00 55.44 207 VAL A C 1
ATOM 1681 O O . VAL A 1 207 ? 9.217 18.555 -24.009 1.00 55.44 207 VAL A O 1
ATOM 1684 N N . GLY A 1 208 ? 9.739 20.220 -22.610 1.00 55.06 208 GLY A N 1
ATOM 1685 C CA . GLY A 1 208 ? 10.082 21.195 -23.628 1.00 55.06 208 GLY A CA 1
ATOM 1686 C C . GLY A 1 208 ? 11.501 20.940 -24.117 1.00 55.06 208 GLY A C 1
ATOM 1687 O O . GLY A 1 208 ? 12.377 20.555 -23.344 1.00 55.06 208 GLY A O 1
ATOM 1688 N N . VAL A 1 209 ? 11.731 21.185 -25.402 1.00 54.50 209 VAL A N 1
ATOM 1689 C CA . VAL A 1 209 ? 13.079 21.358 -25.941 1.00 54.50 209 VAL A CA 1
ATOM 1690 C C . VAL A 1 209 ? 13.605 22.671 -25.369 1.00 54.50 209 VAL A C 1
ATOM 1692 O O . VAL A 1 209 ? 13.063 23.732 -25.681 1.00 54.50 209 VAL A O 1
ATOM 1695 N N . SER A 1 210 ? 14.632 22.631 -24.518 1.00 52.56 210 SER A N 1
ATOM 1696 C CA . SER A 1 210 ? 15.341 23.856 -24.154 1.00 52.56 210 SER A CA 1
ATOM 1697 C C . SER A 1 210 ? 16.064 24.356 -25.405 1.00 52.56 210 SER A C 1
ATOM 1699 O O . SER A 1 210 ? 17.078 23.782 -25.808 1.00 52.56 210 SER A O 1
ATOM 1701 N N . LYS A 1 211 ? 15.550 25.403 -26.053 1.00 46.47 211 LYS A N 1
ATOM 1702 C CA . LYS A 1 211 ? 16.378 26.178 -26.979 1.00 46.47 211 LYS A CA 1
ATOM 1703 C C . LYS A 1 211 ? 17.492 26.823 -26.158 1.00 46.47 211 LYS A C 1
ATOM 1705 O O . LYS A 1 211 ? 17.212 27.487 -25.161 1.00 46.47 211 LYS A O 1
ATOM 1710 N N . LYS A 1 212 ? 18.739 26.576 -26.555 1.00 49.44 212 LYS A N 1
ATOM 1711 C CA . LYS A 1 212 ? 19.907 27.268 -26.009 1.00 49.44 212 LYS A CA 1
ATOM 1712 C C . LYS A 1 212 ? 19.714 28.762 -26.296 1.00 49.44 212 LYS A C 1
ATOM 1714 O O . LYS A 1 212 ? 19.439 29.110 -27.445 1.00 49.44 212 LYS A O 1
ATOM 1719 N N . LYS A 1 213 ? 19.732 29.583 -25.248 1.00 47.91 213 LYS A N 1
ATOM 1720 C CA . LYS A 1 213 ? 19.762 31.040 -25.377 1.00 47.91 213 LYS A CA 1
ATOM 1721 C C . LYS A 1 213 ? 21.199 31.480 -25.621 1.00 47.91 213 LYS A C 1
ATOM 1723 O O . LYS A 1 213 ? 22.097 30.777 -25.099 1.00 47.91 213 LYS A O 1
#

Sequence (213 aa):
MGPATFCVELWIAPWEGTTRDFRFWAVGPEEESLPGRSKAAKGLGVRGDRCLRTLCLADRQESLVIPEKFQHILRVLNTNIDGRRKIAFAITAIKGVGRRYAHVVLRKADIDLTKRAGELTEDEVERVITIMQNPRQYKIPDWFLNRQKDVKDGKYSQVLANGLDNKLREDLERLKKIRAHRGLRHFWGLRVRGQHTKTTGRRGRTVGVSKKK

pLDDT: mean 71.07, std 26.88, range [24.12, 95.5]